Protein 1XTZ (pdb70)

Structure (mmCIF, N/CA/C/O backbone):
data_1XTZ
#
_entry.id   1XTZ
#
_cell.length_a   209.240
_cell.length_b   209.240
_cell.length_c   209.240
_cell.angle_alpha   90.00
_cell.angle_beta   90.00
_cell.angle_gamma   90.00
#
_symmetry.space_group_name_H-M   'F 4 3 2'
#
loop_
_entity.id
_entity.type
_entity.pdbx_description
1 polymer 'Ribose-5-phosphate isomerase'
2 water water
#
loop_
_atom_site.group_PDB
_atom_site.id
_atom_site.type_symbol
_atom_site.label_atom_id
_atom_site.label_alt_id
_atom_site.label_comp_id
_atom_site.label_asym_id
_atom_site.label_entity_id
_atom_site.label_seq_id
_atom_site.pdbx_PDB_ins_code
_atom_site.Cartn_x
_atom_site.Cartn_y
_atom_site.Cartn_z
_atom_site.occupancy
_atom_site.B_iso_or_equiv
_atom_site.auth_seq_id
_atom_site.auth_comp_id
_atom_site.auth_asym_id
_atom_site.auth_atom_id
_atom_site.pdbx_PDB_model_num
ATOM 1 N N . GLU A 1 19 ? 25.456 15.954 37.015 1.00 55.37 19 GLU A N 1
ATOM 2 C CA . GLU A 1 19 ? 26.528 16.986 37.136 1.00 55.81 19 GLU A CA 1
ATOM 3 C C . GLU A 1 19 ? 25.910 18.342 37.416 1.00 55.77 19 GLU A C 1
ATOM 4 O O . GLU A 1 19 ? 26.363 19.069 38.307 1.00 55.23 19 GLU A O 1
ATOM 10 N N . ASP A 1 20 ? 24.870 18.650 36.639 1.00 55.80 20 ASP A N 1
ATOM 11 C CA . ASP A 1 20 ? 23.928 19.738 36.885 1.00 56.13 20 ASP A CA 1
ATOM 12 C C . ASP A 1 20 ? 23.598 19.938 38.371 1.00 55.90 20 ASP A C 1
ATOM 13 O O . ASP A 1 20 ? 23.910 20.991 38.949 1.00 55.94 20 ASP A O 1
ATOM 18 N N . ALA A 1 21 ? 22.962 18.913 38.958 1.00 54.56 21 ALA A N 1
ATOM 19 C CA . ALA A 1 21 ? 22.489 18.888 40.339 1.00 53.76 21 ALA A CA 1
ATOM 20 C C . ALA A 1 21 ? 23.643 19.025 41.335 1.00 53.17 21 ALA A C 1
ATOM 21 O O . ALA A 1 21 ? 23.586 19.844 42.254 1.00 52.90 21 ALA A O 1
ATOM 23 N N . LYS A 1 22 ? 24.667 18.198 41.131 1.00 52.23 22 LYS A N 1
ATOM 24 C CA . LYS A 1 22 ? 25.906 18.209 41.893 1.00 52.50 22 LYS A CA 1
ATOM 25 C C . LYS A 1 22 ? 26.507 19.614 42.162 1.00 52.67 22 LYS A C 1
ATOM 26 O O . LYS A 1 22 ? 26.846 19.937 43.320 1.00 52.25 22 LYS A O 1
ATOM 32 N N . ARG A 1 23 ? 26.617 20.444 41.111 1.00 52.91 23 ARG A N 1
ATOM 33 C CA . ARG A 1 23 ? 27.133 21.840 41.224 1.00 52.84 23 ARG A CA 1
ATOM 34 C C . ARG A 1 23 ? 26.207 22.796 41.995 1.00 51.17 23 ARG A C 1
ATOM 35 O O . ARG A 1 23 ? 26.665 23.713 42.703 1.00 51.55 23 ARG A O 1
ATOM 43 N N . ALA A 1 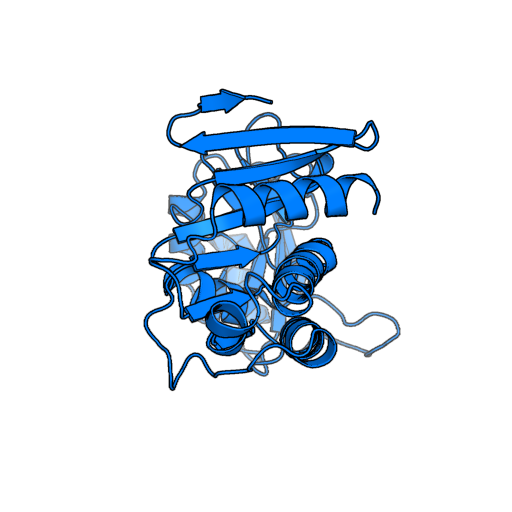24 ? 24.911 22.595 41.841 1.00 49.28 24 ALA A N 1
ATOM 44 C CA . ALA A 1 24 ? 23.909 23.437 42.512 1.00 47.89 24 ALA A CA 1
ATOM 45 C C . ALA A 1 24 ? 24.080 23.405 44.035 1.00 46.59 24 ALA A C 1
ATOM 46 O O . ALA A 1 24 ? 24.119 24.450 44.718 1.00 45.69 24 ALA A O 1
ATOM 48 N N . ALA A 1 25 ? 24.165 22.171 44.539 1.00 45.01 25 ALA A N 1
ATOM 49 C CA . ALA A 1 25 ? 24.249 21.889 45.955 1.00 43.26 25 ALA A CA 1
ATOM 50 C C . ALA A 1 25 ? 25.547 22.515 46.500 1.00 41.82 25 ALA A C 1
ATOM 51 O O . ALA A 1 25 ? 25.529 23.190 47.521 1.00 41.78 25 ALA A O 1
ATOM 53 N N . ALA A 1 26 ? 26.645 22.310 45.766 1.00 40.47 26 ALA A N 1
ATOM 54 C CA . ALA A 1 26 ? 27.989 22.722 46.157 1.00 38.68 26 ALA A CA 1
ATOM 55 C C . ALA A 1 26 ? 28.137 24.214 46.382 1.00 37.91 26 ALA A C 1
ATOM 56 O O . ALA A 1 26 ? 28.663 24.614 47.415 1.00 36.31 26 ALA A O 1
ATOM 58 N N . TYR A 1 27 ? 27.651 25.030 45.435 1.00 37.88 27 TYR A N 1
ATOM 59 C CA . TYR A 1 27 ? 27.749 26.496 45.540 1.00 37.42 27 TYR A CA 1
ATOM 60 C C . TYR A 1 27 ? 26.953 27.005 46.720 1.00 36.95 27 TYR A C 1
ATOM 61 O O . TYR A 1 27 ? 27.469 27.832 47.478 1.00 36.75 27 TYR A O 1
ATOM 70 N N . ARG A 1 28 ? 25.707 26.535 46.907 1.00 35.95 28 ARG A N 1
ATOM 71 C CA . ARG A 1 28 ? 24.937 26.955 48.112 1.00 35.46 28 ARG A CA 1
ATOM 72 C C . ARG A 1 28 ? 25.645 26.559 49.427 1.00 32.43 28 ARG A C 1
ATOM 73 O O . ARG A 1 28 ? 25.754 27.351 50.374 1.00 32.37 28 ARG A O 1
ATOM 81 N N . ALA A 1 29 ? 26.149 25.320 49.474 1.00 30.50 29 ALA A N 1
ATOM 82 C CA . ALA A 1 29 ? 26.868 24.819 50.675 1.00 27.92 29 ALA A CA 1
ATOM 83 C C . ALA A 1 29 ? 28.018 25.750 51.069 1.00 26.95 29 ALA A C 1
ATOM 84 O O . ALA A 1 29 ? 28.152 26.121 52.224 1.00 25.87 29 ALA A O 1
ATOM 86 N N . VAL A 1 30 ? 28.836 26.139 50.097 1.00 27.51 30 VAL A N 1
ATOM 87 C CA . VAL A 1 30 ? 29.975 27.040 50.366 1.00 29.23 30 VAL A CA 1
ATOM 88 C C . VAL A 1 30 ? 29.500 28.442 50.746 1.00 30.62 30 VAL A C 1
ATOM 89 O O . VAL A 1 30 ? 29.834 28.945 51.840 1.00 31.83 30 VAL A O 1
ATOM 93 N N . ASP A 1 31 ? 28.692 29.050 49.876 1.00 32.19 31 ASP A N 1
ATOM 94 C CA . ASP A 1 31 ? 28.167 30.424 50.110 1.00 33.88 31 ASP A CA 1
ATOM 95 C C . ASP A 1 31 ? 27.505 30.565 51.471 1.00 33.62 31 ASP A C 1
ATOM 96 O O . ASP A 1 31 ? 27.773 31.523 52.213 1.00 34.63 31 ASP A O 1
ATOM 101 N N . GLU A 1 32 ? 26.660 29.604 51.845 1.00 33.69 32 GLU A N 1
ATOM 102 C CA . GLU A 1 32 ? 25.968 29.710 53.150 1.00 34.02 32 GLU A CA 1
ATOM 103 C C . GLU A 1 32 ? 26.791 29.389 54.383 1.00 33.35 32 GLU A C 1
ATOM 104 O O . GLU A 1 32 ? 26.436 29.843 55.470 1.00 33.47 32 GLU A O 1
ATOM 110 N N . ASN A 1 33 ? 27.871 28.599 54.234 1.00 32.35 33 ASN A N 1
ATOM 111 C CA . ASN A 1 33 ? 28.594 28.052 55.413 1.00 30.63 33 ASN A CA 1
ATOM 112 C C . ASN A 1 33 ? 30.044 28.441 55.565 1.00 30.04 33 ASN A C 1
ATOM 113 O O . ASN A 1 33 ? 30.562 28.409 56.668 1.00 29.86 33 ASN A O 1
ATOM 118 N N . LEU A 1 34 ? 30.692 28.836 54.489 1.00 30.90 34 LEU A N 1
ATOM 119 C CA . LEU A 1 34 ? 32.082 29.239 54.594 1.00 32.91 34 LEU A CA 1
ATOM 120 C C . LEU A 1 34 ? 32.134 30.673 55.089 1.00 34.55 34 LEU A C 1
ATOM 121 O O . LEU A 1 34 ? 31.671 31.589 54.401 1.00 34.06 34 LEU A O 1
ATOM 126 N N . LYS A 1 35 ? 32.694 30.853 56.280 1.00 37.42 35 LYS A N 1
ATOM 127 C CA . LYS A 1 35 ? 32.731 32.156 56.953 1.00 40.80 35 LYS A CA 1
ATOM 128 C C . LYS A 1 35 ? 34.132 32.754 56.799 1.00 41.74 35 LYS A C 1
ATOM 129 O O . LYS A 1 35 ? 35.064 32.399 57.538 1.00 41.94 35 LYS A O 1
ATOM 135 N N . PHE A 1 36 ? 34.267 33.644 55.823 1.00 42.50 36 PHE A N 1
ATOM 136 C CA . PHE A 1 36 ? 35.529 34.301 55.517 1.00 44.23 36 PHE A CA 1
ATOM 137 C C . PHE A 1 36 ? 36.144 35.011 56.738 1.00 45.29 36 PHE A C 1
ATOM 138 O O . PHE A 1 36 ? 37.363 35.148 56.818 1.00 46.59 36 PHE A O 1
ATOM 146 N N . ASP A 1 37 ? 35.323 35.382 57.722 1.00 46.08 37 ASP A N 1
ATOM 147 C CA . ASP A 1 37 ? 35.846 35.977 58.958 1.00 47.06 37 ASP A CA 1
ATOM 148 C C . ASP A 1 37 ? 36.360 34.961 59.969 1.00 46.57 37 ASP A C 1
ATOM 149 O O . ASP A 1 37 ? 37.286 35.254 60.732 1.00 46.94 37 ASP A O 1
ATOM 154 N N . ASP A 1 38 ? 35.751 33.785 59.991 1.00 44.95 38 ASP A N 1
ATOM 155 C CA . ASP A 1 38 ? 36.049 32.792 61.011 1.00 44.31 38 ASP A CA 1
ATOM 156 C C . ASP A 1 38 ? 36.943 31.619 60.529 1.00 42.27 38 ASP A C 1
ATOM 157 O O . ASP A 1 38 ? 37.727 31.060 61.315 1.00 42.95 38 ASP A O 1
ATOM 162 N N . HIS A 1 39 ? 36.829 31.265 59.251 1.00 38.05 39 HIS A N 1
ATOM 163 C CA . HIS A 1 39 ? 37.360 29.987 58.764 1.00 34.55 39 HIS A CA 1
ATOM 164 C C . HIS A 1 39 ? 38.623 30.180 57.943 1.00 33.39 39 HIS A C 1
ATOM 165 O O . HIS A 1 39 ? 38.652 30.988 57.012 1.00 33.82 39 HIS A O 1
ATOM 172 N N . LYS A 1 40 ? 39.660 29.438 58.296 1.00 30.92 40 LYS A N 1
ATOM 173 C CA . LYS A 1 40 ? 40.929 29.505 57.616 1.00 29.21 40 LYS A CA 1
ATOM 174 C C . LYS A 1 40 ? 41.368 28.116 57.158 1.00 26.04 40 LYS A C 1
ATOM 175 O O . LYS A 1 40 ? 42.004 27.987 56.111 1.00 23.78 40 LYS A O 1
ATOM 181 N N . ILE A 1 41 ? 41.062 27.094 57.961 1.00 23.01 41 ILE A N 1
ATOM 182 C CA . ILE A 1 41 ? 41.491 25.714 57.649 1.00 21.38 41 ILE A CA 1
ATOM 183 C C . ILE A 1 41 ? 40.295 24.963 57.143 1.00 20.80 41 ILE A C 1
ATOM 184 O O . ILE A 1 41 ? 39.348 24.764 57.880 1.00 19.19 41 ILE A O 1
ATOM 189 N N . ILE A 1 42 ? 40.334 24.567 55.865 1.00 20.38 42 ILE A N 1
ATOM 190 C CA . ILE A 1 42 ? 39.154 24.041 55.198 1.00 19.22 42 ILE A CA 1
ATOM 191 C C . ILE A 1 42 ? 39.443 22.602 54.729 1.00 20.45 42 ILE A C 1
ATOM 192 O O . ILE A 1 42 ? 40.384 22.376 53.940 1.00 20.25 42 ILE A O 1
ATOM 197 N N . GLY A 1 43 ? 38.597 21.656 55.134 1.00 20.02 43 GLY A N 1
ATOM 198 C CA . GLY A 1 43 ? 38.681 20.265 54.672 1.00 20.26 43 GLY A CA 1
ATOM 199 C C . GLY A 1 43 ? 38.007 20.132 53.334 1.00 21.45 43 GLY A C 1
ATOM 200 O O . GLY A 1 43 ? 36.861 20.573 53.172 1.00 20.92 43 GLY A O 1
ATOM 201 N N . ILE A 1 44 ? 38.707 19.548 52.363 1.00 22.03 44 ILE A N 1
ATOM 202 C CA . ILE A 1 44 ? 38.119 19.378 51.023 1.00 25.31 44 ILE A CA 1
ATOM 203 C C . ILE A 1 44 ? 38.061 17.880 50.751 1.00 26.99 44 ILE A C 1
ATOM 204 O O . ILE A 1 44 ? 39.112 17.164 50.862 1.00 26.19 44 ILE A O 1
ATOM 209 N N . GLY A 1 45 ? 36.854 17.389 50.450 1.00 27.53 45 GLY A N 1
ATOM 210 C CA . GLY A 1 45 ? 36.611 15.962 50.449 1.00 30.64 45 GLY A CA 1
ATOM 211 C C . GLY A 1 45 ? 36.909 15.264 49.132 1.00 34.94 45 GLY A C 1
ATOM 212 O O . GLY A 1 45 ? 37.363 15.925 48.171 1.00 35.48 45 GLY A O 1
ATOM 213 N N . SER A 1 46 ? 36.648 13.936 49.081 1.00 37.61 46 SER A N 1
ATOM 214 C CA . SER A 1 46 ? 37.004 13.138 47.889 1.00 40.61 46 SER A CA 1
ATOM 215 C C . SER A 1 46 ? 35.870 12.971 46.859 1.00 42.21 46 SER A C 1
ATOM 216 O O . SER A 1 46 ? 36.027 12.261 45.887 1.00 42.70 46 SER A O 1
ATOM 219 N N . GLY A 1 47 ? 34.755 13.698 47.072 1.00 44.78 47 GLY A N 1
ATOM 220 C CA . GLY A 1 47 ? 33.629 13.827 46.112 1.00 45.41 47 GLY A CA 1
ATOM 221 C C . GLY A 1 47 ? 33.905 13.865 44.586 1.00 46.64 47 GLY A C 1
ATOM 222 O O . GLY A 1 47 ? 35.000 14.185 44.133 1.00 45.51 47 GLY A O 1
ATOM 223 N N . SER A 1 48 ? 32.889 13.470 43.817 1.00 47.51 48 SER A N 1
ATOM 224 C CA . SER A 1 48 ? 32.739 13.845 42.407 1.00 48.17 48 SER A CA 1
ATOM 225 C C . SER A 1 48 ? 31.737 14.997 42.321 1.00 47.03 48 SER A C 1
ATOM 226 O O . SER A 1 48 ? 31.387 15.467 41.239 1.00 47.72 48 SER A O 1
ATOM 229 N N . THR A 1 49 ? 31.266 15.427 43.493 1.00 46.91 49 THR A N 1
ATOM 230 C CA . THR A 1 49 ? 30.322 16.560 43.677 1.00 44.76 49 THR A CA 1
ATOM 231 C C . THR A 1 49 ? 31.110 17.723 44.334 1.00 43.62 49 THR A C 1
ATOM 232 O O . THR A 1 49 ? 30.767 18.911 44.228 1.00 42.77 49 THR A O 1
ATOM 236 N N . VAL A 1 50 ? 32.154 17.345 45.063 1.00 42.15 50 VAL A N 1
ATOM 237 C CA . VAL A 1 50 ? 32.997 18.320 45.710 1.00 40.51 50 VAL A CA 1
ATOM 238 C C . VAL A 1 50 ? 33.738 19.151 44.615 1.00 40.29 50 VAL A C 1
ATOM 239 O O . VAL A 1 50 ? 34.055 20.329 44.818 1.00 39.53 50 VAL A O 1
ATOM 243 N N . VAL A 1 51 ? 33.940 18.543 43.443 1.00 39.88 51 VAL A N 1
ATOM 244 C CA . VAL A 1 51 ? 34.541 19.240 42.317 1.00 40.20 51 VAL A CA 1
ATOM 245 C C . VAL A 1 51 ? 34.067 20.652 42.302 1.00 39.99 51 VAL A C 1
ATOM 246 O O . VAL A 1 51 ? 34.853 21.575 42.157 1.00 40.17 51 VAL A O 1
ATOM 250 N N . TYR A 1 52 ? 32.760 20.819 42.486 1.00 40.08 52 TYR A N 1
ATOM 251 C CA . TYR A 1 52 ? 32.127 22.107 42.411 1.00 39.48 52 TYR A CA 1
ATOM 252 C C . TYR A 1 52 ? 32.268 22.900 43.713 1.00 38.03 52 TYR A C 1
ATOM 253 O O . TYR A 1 52 ? 32.099 24.112 43.719 1.00 37.97 52 TYR A O 1
ATOM 262 N N . VAL A 1 53 ? 32.614 22.220 44.805 1.00 36.29 53 VAL A N 1
ATOM 263 C CA . VAL A 1 53 ? 32.957 22.919 46.060 1.00 34.71 53 VAL A CA 1
ATOM 264 C C . VAL A 1 53 ? 34.311 23.630 45.877 1.00 33.42 53 VAL A C 1
ATOM 265 O O . VAL A 1 53 ? 34.402 24.808 46.113 1.00 32.79 53 VAL A O 1
ATOM 269 N N . ALA A 1 54 ? 35.329 22.884 45.449 1.00 34.00 54 ALA A N 1
ATOM 270 C CA . ALA A 1 54 ? 36.674 23.399 45.217 1.00 34.52 54 ALA A CA 1
ATOM 271 C C . ALA A 1 54 ? 36.613 24.488 44.162 1.00 35.90 54 ALA A C 1
ATOM 272 O O . ALA A 1 54 ? 37.223 25.549 44.313 1.00 36.32 54 ALA A O 1
ATOM 274 N N . GLU A 1 55 ? 35.781 24.258 43.144 1.00 36.79 55 GLU A N 1
ATOM 275 C CA . GLU A 1 55 ? 35.521 25.238 42.106 1.00 37.13 55 GLU A CA 1
ATOM 276 C C . GLU A 1 55 ? 34.953 26.503 42.663 1.00 36.83 55 GLU A C 1
ATOM 277 O O . GLU A 1 55 ? 35.436 27.598 42.346 1.00 37.68 55 GLU A O 1
ATOM 283 N N . ARG A 1 56 ? 33.931 26.387 43.503 1.00 35.56 56 ARG A N 1
ATOM 284 C CA . ARG A 1 56 ? 33.373 27.567 44.097 1.00 33.88 56 ARG A CA 1
ATOM 285 C C . ARG A 1 56 ? 34.394 28.344 44.936 1.00 34.56 56 ARG A C 1
ATOM 286 O O . ARG A 1 56 ? 34.495 29.589 44.827 1.00 34.62 56 ARG A O 1
ATOM 294 N N . ILE A 1 57 ? 35.111 27.622 45.810 1.00 34.24 57 ILE A N 1
ATOM 295 C CA . ILE A 1 57 ? 36.134 28.245 46.658 1.00 33.18 57 ILE A CA 1
ATOM 296 C C . ILE A 1 57 ? 37.188 28.951 45.764 1.00 34.22 57 ILE A C 1
ATOM 297 O O . ILE A 1 57 ? 37.515 30.099 46.010 1.00 32.99 57 ILE A O 1
ATOM 302 N N . GLY A 1 58 ? 37.686 28.242 44.739 1.00 35.48 58 GLY A N 1
ATOM 303 C CA . GLY A 1 58 ? 38.595 28.803 43.723 1.00 37.22 58 GLY A CA 1
ATOM 304 C C . GLY A 1 58 ? 38.062 30.096 43.117 1.00 39.57 58 GLY A C 1
ATOM 305 O O . GLY A 1 58 ? 38.809 31.077 42.952 1.00 39.58 58 GLY A O 1
ATOM 306 N N . GLN A 1 59 ? 36.762 30.128 42.812 1.00 40.99 59 GLN A N 1
ATOM 307 C CA . GLN A 1 59 ? 36.160 31.349 42.269 1.00 42.30 59 GLN A CA 1
ATOM 308 C C . GLN A 1 59 ? 36.295 32.552 43.159 1.00 42.53 59 GLN A C 1
ATOM 309 O O . GLN A 1 59 ? 36.409 33.663 42.642 1.00 43.35 59 GLN A O 1
ATOM 315 N N . TYR A 1 60 ? 36.246 32.352 44.477 1.00 42.41 60 TYR A N 1
ATOM 316 C CA . TYR A 1 60 ? 36.352 33.472 45.437 1.00 42.21 60 TYR A CA 1
ATOM 317 C C . TYR A 1 60 ? 37.747 34.053 45.429 1.00 42.13 60 TYR A C 1
ATOM 318 O O . TYR A 1 60 ? 37.949 35.211 45.783 1.00 41.33 60 TYR A O 1
ATOM 327 N N . LEU A 1 61 ? 38.704 33.211 45.036 1.00 42.52 61 LEU A N 1
ATOM 328 C CA . LEU A 1 61 ? 40.119 33.566 44.980 1.00 42.54 61 LEU A CA 1
ATOM 329 C C . LEU A 1 61 ? 40.385 34.382 43.720 1.00 42.96 61 LEU A C 1
ATOM 330 O O . LEU A 1 61 ? 41.315 35.179 43.668 1.00 42.92 61 LEU A O 1
ATOM 335 N N . HIS A 1 62 ? 39.561 34.169 42.699 1.00 43.12 62 HIS A N 1
ATOM 336 C CA . HIS A 1 62 ? 39.619 34.965 41.470 1.00 43.93 62 HIS A CA 1
ATOM 337 C C . HIS A 1 62 ? 38.890 36.294 41.611 1.00 42.63 62 HIS A C 1
ATOM 338 O O . HIS A 1 62 ? 38.844 37.075 40.665 1.00 43.44 62 HIS A O 1
ATOM 345 N N . ASP A 1 63 ? 38.315 36.545 42.783 1.00 40.77 63 ASP A N 1
ATOM 346 C CA . ASP A 1 63 ? 37.529 37.753 43.028 1.00 38.08 63 ASP A CA 1
ATOM 347 C C . ASP A 1 63 ? 38.371 38.767 43.799 1.00 36.10 63 ASP A C 1
ATOM 348 O O . ASP A 1 63 ? 38.814 38.466 44.894 1.00 36.40 63 ASP A O 1
ATOM 353 N N . PRO A 1 64 ? 38.618 39.977 43.234 1.00 34.50 64 PRO A N 1
ATOM 354 C CA . PRO A 1 64 ? 39.464 40.970 43.921 1.00 33.77 64 PRO A CA 1
ATOM 355 C C . PRO A 1 64 ? 38.963 41.298 45.312 1.00 33.37 64 PRO A C 1
ATOM 356 O O . PRO A 1 64 ? 39.736 41.738 46.187 1.00 31.77 64 PRO A O 1
ATOM 360 N N . LYS A 1 65 ? 37.659 41.119 45.514 1.00 34.96 65 LYS A N 1
ATOM 361 C CA . LYS A 1 65 ? 37.091 41.382 46.852 1.00 36.99 65 LYS A CA 1
ATOM 362 C C . LYS A 1 65 ? 37.601 40.371 47.917 1.00 36.83 65 LYS A C 1
ATOM 363 O O . LYS A 1 65 ? 37.907 40.758 49.058 1.00 37.89 65 LYS A O 1
ATOM 369 N N . PHE A 1 66 ? 37.763 39.103 47.519 1.00 36.64 66 PHE A N 1
ATOM 370 C CA . PHE A 1 66 ? 38.027 38.005 48.472 1.00 36.31 66 PHE A CA 1
ATOM 371 C C . PHE A 1 66 ? 39.420 37.365 48.346 1.00 36.31 66 PHE A C 1
ATOM 372 O O . PHE A 1 66 ? 39.845 36.620 49.230 1.00 34.81 66 PHE A O 1
ATOM 380 N N . TYR A 1 67 ? 40.105 37.661 47.239 1.00 36.09 67 TYR A N 1
ATOM 381 C CA . TYR A 1 67 ? 41.446 37.148 46.938 1.00 35.41 67 TYR A CA 1
ATOM 382 C C . TYR A 1 67 ? 42.399 37.183 48.126 1.00 35.81 67 TYR A C 1
ATOM 383 O O . TYR A 1 67 ? 43.088 36.200 48.397 1.00 34.81 67 TYR A O 1
ATOM 392 N N . GLU A 1 68 ? 42.426 38.287 48.866 1.00 36.01 68 GLU A N 1
ATOM 393 C CA . GLU A 1 68 ? 43.388 38.392 49.943 1.00 36.78 68 GLU A CA 1
ATOM 394 C C . GLU A 1 68 ? 43.086 37.438 51.094 1.00 35.89 68 GLU A C 1
ATOM 395 O O . GLU A 1 68 ? 43.988 36.740 51.582 1.00 34.79 68 GLU A O 1
ATOM 401 N N . VAL A 1 69 ? 41.819 37.383 51.499 1.00 35.08 69 VAL A N 1
ATOM 402 C CA . VAL A 1 69 ? 41.389 36.430 52.526 1.00 34.85 69 VAL A CA 1
ATOM 403 C C . VAL A 1 69 ? 41.468 34.964 52.007 1.00 34.11 69 VAL A C 1
ATOM 404 O O . VAL A 1 69 ? 42.014 34.093 52.704 1.00 32.97 69 VAL A O 1
ATOM 408 N N . ALA A 1 70 ? 40.985 34.712 50.783 1.00 32.19 70 ALA A N 1
ATOM 409 C CA . ALA A 1 70 ? 40.955 33.345 50.243 1.00 31.40 70 ALA A CA 1
ATOM 410 C C . ALA A 1 70 ? 42.367 32.793 49.929 1.00 30.99 70 ALA A C 1
ATOM 411 O O . ALA A 1 70 ? 42.582 31.570 49.941 1.00 29.78 70 ALA A O 1
ATOM 413 N N . SER A 1 71 ? 43.311 33.707 49.660 1.00 30.36 71 SER A N 1
ATOM 414 C CA . SER A 1 71 ? 44.754 33.406 49.478 1.00 30.48 71 SER A CA 1
ATOM 415 C C . SER A 1 71 ? 45.346 32.706 50.676 1.00 28.98 71 SER A C 1
ATOM 416 O O . SER A 1 71 ? 46.347 31.986 50.570 1.00 28.43 71 SER A O 1
ATOM 419 N N . LYS A 1 72 ? 44.778 33.032 51.825 1.00 28.50 72 LYS A N 1
ATOM 420 C CA . LYS A 1 72 ? 45.283 32.539 53.112 1.00 29.28 72 LYS A CA 1
ATOM 421 C C . LYS A 1 72 ? 44.565 31.275 53.611 1.00 27.80 72 LYS A C 1
ATOM 422 O O . LYS A 1 72 ? 44.942 30.733 54.633 1.00 27.59 72 LYS A O 1
ATOM 428 N N . PHE A 1 73 ? 43.513 30.850 52.916 1.00 26.41 73 PHE A N 1
ATOM 429 C CA . PHE A 1 73 ? 42.847 29.600 53.258 1.00 26.82 73 PHE A CA 1
ATOM 430 C C . PHE A 1 73 ? 43.921 28.508 53.110 1.00 25.83 73 PHE A C 1
ATOM 431 O O . PHE A 1 73 ? 44.721 28.553 52.153 1.00 25.35 73 PHE A O 1
ATOM 439 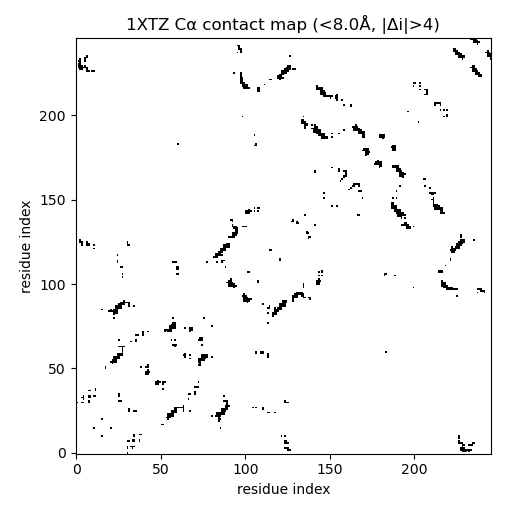N N . ILE A 1 74 ? 43.930 27.556 54.039 1.00 23.84 74 ILE A N 1
ATOM 440 C CA . ILE A 1 74 ? 44.714 26.324 53.885 1.00 23.56 74 ILE A CA 1
ATOM 441 C C . ILE A 1 74 ? 43.759 25.133 53.805 1.00 22.75 74 ILE A C 1
ATOM 442 O O . ILE A 1 74 ? 42.923 24.932 54.681 1.00 22.08 74 ILE A O 1
ATOM 447 N N . CYS A 1 75 ? 43.891 24.379 52.715 1.00 22.16 75 CYS A N 1
ATOM 448 C CA . CYS A 1 75 ? 42.949 23.357 52.333 1.00 20.74 75 CYS A CA 1
ATOM 449 C C . CYS A 1 75 ? 43.570 22.002 52.607 1.00 20.14 75 CYS A C 1
ATOM 450 O O . CYS A 1 75 ? 44.708 21.752 52.197 1.00 19.66 75 CYS A O 1
ATOM 453 N N . ILE A 1 76 ? 42.823 21.155 53.313 1.00 18.91 76 ILE A N 1
ATOM 454 C CA . ILE A 1 76 ? 43.340 19.871 53.822 1.00 18.62 76 ILE A CA 1
ATOM 455 C C . ILE A 1 76 ? 42.669 18.809 52.957 1.00 19.09 76 ILE A C 1
ATOM 456 O O . ILE A 1 76 ? 41.451 18.786 52.850 1.00 18.02 76 ILE A O 1
ATOM 461 N N . PRO A 1 77 ? 43.468 17.945 52.284 1.00 19.95 77 PRO A N 1
ATOM 462 C CA . PRO A 1 77 ? 42.849 16.987 51.379 1.00 20.71 77 PRO A CA 1
ATOM 463 C C . PRO A 1 77 ? 42.435 15.667 52.079 1.00 20.19 77 PRO A C 1
ATOM 464 O O . PRO A 1 77 ? 42.831 15.377 53.229 1.00 20.41 77 PRO A O 1
ATOM 468 N N . THR A 1 78 ? 41.583 14.915 51.404 1.00 20.78 78 THR A N 1
ATOM 469 C CA . THR A 1 78 ? 41.138 13.608 51.918 1.00 21.98 78 THR A CA 1
ATOM 470 C C . THR A 1 78 ? 41.673 12.447 51.021 1.00 23.05 78 THR A C 1
ATOM 471 O O . THR A 1 78 ? 41.242 11.320 51.133 1.00 21.55 78 THR A O 1
ATOM 475 N N . GLY A 1 79 ? 42.550 12.805 50.083 1.00 25.50 79 GLY A N 1
ATOM 476 C CA . GLY A 1 79 ? 43.431 11.870 49.360 1.00 29.25 79 GLY A CA 1
ATOM 477 C C . GLY A 1 79 ? 43.788 12.518 48.040 1.00 30.53 79 GLY A C 1
ATOM 478 O O . GLY A 1 79 ? 43.769 13.745 47.930 1.00 30.02 79 GLY A O 1
ATOM 479 N N . PHE A 1 80 ? 44.000 11.702 46.998 1.00 32.68 80 PHE A N 1
ATOM 480 C CA . PHE A 1 80 ? 44.592 12.187 45.761 1.00 33.09 80 PHE A CA 1
ATOM 481 C C . PHE A 1 80 ? 43.751 13.035 44.836 1.00 35.22 80 PHE A C 1
ATOM 482 O O . PHE A 1 80 ? 44.276 14.046 44.340 1.00 36.39 80 PHE A O 1
ATOM 490 N N . GLN A 1 81 ? 42.461 12.703 44.611 1.00 35.33 81 GLN A N 1
ATOM 491 C CA . GLN A 1 81 ? 41.607 13.573 43.764 1.00 36.50 81 GLN A CA 1
ATOM 492 C C . GLN A 1 81 ? 41.390 14.921 44.410 1.00 35.55 81 GLN A C 1
ATOM 493 O O . GLN A 1 81 ? 41.272 15.949 43.737 1.00 36.38 81 GLN A O 1
ATOM 499 N N . SER A 1 82 ? 41.192 14.843 45.720 1.00 35.02 82 SER A N 1
ATOM 500 C CA . SER A 1 82 ? 41.004 15.966 46.609 1.00 32.67 82 SER A CA 1
ATOM 501 C C . SER A 1 82 ? 42.248 16.843 46.554 1.00 31.77 82 SER A C 1
ATOM 502 O O . SER A 1 82 ? 42.124 18.013 46.282 1.00 32.35 82 SER A O 1
ATOM 505 N N . ARG A 1 83 ? 43.430 16.270 46.795 1.00 32.08 83 ARG A N 1
ATOM 506 C CA . ARG A 1 83 ? 44.705 17.016 46.698 1.00 33.87 83 ARG A CA 1
ATOM 507 C C . ARG A 1 83 ? 44.772 17.717 45.340 1.00 33.41 83 ARG A C 1
ATOM 508 O O . ARG A 1 83 ? 45.020 18.914 45.225 1.00 32.05 83 ARG A O 1
ATOM 516 N N . ASN A 1 84 ? 44.431 16.969 44.307 1.00 34.82 84 ASN A N 1
ATOM 517 C CA . ASN A 1 84 ? 44.349 17.516 42.986 1.00 35.18 84 ASN A CA 1
ATOM 518 C C . ASN A 1 84 ? 43.381 18.655 42.749 1.00 35.03 84 ASN A C 1
ATOM 519 O O . ASN A 1 84 ? 43.699 19.616 42.061 1.00 34.12 84 ASN A O 1
ATOM 524 N N . LEU A 1 85 ? 42.165 18.532 43.281 1.00 34.52 85 LEU A N 1
ATOM 525 C CA . LEU A 1 85 ? 41.146 19.563 43.143 1.00 33.92 85 LEU A CA 1
ATOM 526 C C . LEU A 1 85 ? 41.578 20.896 43.763 1.00 32.61 85 LEU A C 1
ATOM 527 O O . LEU A 1 85 ? 41.220 21.975 43.265 1.00 32.60 85 LEU A O 1
ATOM 532 N N . ILE A 1 86 ? 42.291 20.790 44.881 1.00 31.42 86 ILE A N 1
ATOM 533 C CA . ILE A 1 86 ? 42.831 21.938 45.630 1.00 29.61 86 ILE A CA 1
ATOM 534 C C . ILE A 1 86 ? 43.865 22.638 44.751 1.00 30.65 86 ILE A C 1
ATOM 535 O O . ILE A 1 86 ? 43.761 23.833 44.486 1.00 29.68 86 ILE A O 1
ATOM 540 N N . LEU A 1 87 ? 44.829 21.873 44.255 1.00 32.08 87 LEU A N 1
ATOM 541 C CA . LEU A 1 87 ? 45.971 22.469 43.540 1.00 34.11 87 LEU A CA 1
ATOM 542 C C . LEU A 1 87 ? 45.499 23.055 42.237 1.00 35.51 87 LEU A C 1
ATOM 543 O O . LEU A 1 87 ? 45.839 24.165 41.873 1.00 35.88 87 LEU A O 1
ATOM 548 N N . ASP A 1 88 ? 44.650 22.304 41.552 1.00 37.41 88 ASP A N 1
ATOM 549 C CA . ASP A 1 88 ? 44.166 22.732 40.267 1.00 38.58 88 ASP A CA 1
ATOM 550 C C . ASP A 1 88 ? 43.273 23.988 40.385 1.00 37.13 88 ASP A C 1
ATOM 551 O O . ASP A 1 88 ? 43.149 24.796 39.455 1.00 37.48 88 ASP A O 1
ATOM 556 N N . ASN A 1 89 ? 42.714 24.216 41.563 1.00 35.83 89 ASN A N 1
ATOM 557 C CA . ASN A 1 89 ? 41.943 25.437 41.809 1.00 34.05 89 ASN A CA 1
ATOM 558 C C . ASN A 1 89 ? 42.787 26.564 42.391 1.00 33.13 89 ASN A C 1
ATOM 559 O O . ASN A 1 89 ? 42.255 27.610 42.781 1.00 32.24 89 ASN A O 1
ATOM 564 N N . LYS A 1 90 ? 44.101 26.316 42.452 1.00 31.60 90 LYS A N 1
ATOM 565 C CA . LYS A 1 90 ? 45.128 27.268 42.937 1.00 31.85 90 LYS A CA 1
ATOM 566 C C . LYS A 1 90 ? 45.006 27.625 44.404 1.00 30.38 90 LYS A C 1
ATOM 567 O O . LYS A 1 90 ? 45.423 28.699 44.812 1.00 30.11 90 LYS A O 1
ATOM 573 N N . LEU A 1 91 ? 44.475 26.713 45.212 1.00 29.26 91 LEU A N 1
ATOM 574 C CA . LEU A 1 91 ? 44.292 26.992 46.649 1.00 28.39 91 LEU A CA 1
ATOM 575 C C . LEU A 1 91 ? 45.511 26.466 47.350 1.00 27.74 91 LEU A C 1
ATOM 576 O O . LEU A 1 91 ? 46.140 25.531 46.838 1.00 27.63 91 LEU A O 1
ATOM 581 N N . GLN A 1 92 ? 45.840 27.023 48.514 1.00 26.46 92 GLN A N 1
ATOM 582 C CA . GLN A 1 92 ? 46.952 26.496 49.289 1.00 27.28 92 GLN A CA 1
ATOM 583 C C . GLN A 1 92 ? 46.632 25.122 49.851 1.00 27.18 92 GLN A C 1
ATOM 584 O O . GLN A 1 92 ? 45.547 24.883 50.403 1.00 27.04 92 GLN A O 1
ATOM 590 N N . LEU A 1 93 ? 47.613 24.244 49.752 1.00 26.68 93 LEU A N 1
ATOM 591 C CA . LEU A 1 93 ? 47.474 22.848 50.149 1.00 26.62 93 LEU A CA 1
ATOM 592 C C . LEU A 1 93 ? 48.196 22.635 51.482 1.00 26.26 93 LEU A C 1
ATOM 593 O O . LEU A 1 93 ? 49.402 22.928 51.606 1.00 26.29 93 LEU A O 1
ATOM 598 N N . GLY A 1 94 ? 47.480 22.147 52.479 1.00 24.40 94 GLY A N 1
ATOM 599 C CA . GLY A 1 94 ? 48.123 21.838 53.770 1.00 24.98 94 GLY A CA 1
ATOM 600 C C . GLY A 1 94 ? 47.981 20.362 54.088 1.00 25.67 94 GLY A C 1
ATOM 601 O O . GLY A 1 94 ? 47.278 19.651 53.392 1.00 25.85 94 GLY A O 1
ATOM 602 N N . SER A 1 95 ? 48.580 19.916 55.182 1.00 26.51 95 SER A N 1
ATOM 603 C CA . SER A 1 95 ? 48.377 18.539 55.617 1.00 28.08 95 SER A CA 1
ATOM 604 C C . SER A 1 95 ? 47.666 18.516 56.964 1.00 27.24 95 SER A C 1
ATOM 605 O O . SER A 1 95 ? 47.877 19.375 57.806 1.00 27.24 95 SER A O 1
ATOM 608 N N . ILE A 1 96 ? 46.849 17.488 57.167 1.00 27.56 96 ILE A N 1
ATOM 609 C CA . ILE A 1 96 ? 46.168 17.340 58.444 1.00 27.14 96 ILE A CA 1
ATOM 610 C C . ILE A 1 96 ? 47.084 17.239 59.646 1.00 28.22 96 ILE A C 1
ATOM 611 O O . ILE A 1 96 ? 46.698 17.615 60.741 1.00 28.33 96 ILE A O 1
ATOM 616 N N . GLU A 1 97 ? 48.316 16.763 59.434 1.00 28.32 97 GLU A N 1
ATOM 617 C CA . GLU A 1 97 ? 49.272 16.602 60.503 1.00 29.00 97 GLU A CA 1
ATOM 618 C C . GLU A 1 97 ? 49.743 17.966 60.998 1.00 29.59 97 GLU A C 1
ATOM 619 O O . GLU A 1 97 ? 49.945 18.187 62.196 1.00 28.51 97 GLU A O 1
ATOM 625 N N . GLN A 1 98 ? 49.914 18.899 60.057 1.00 30.24 98 GLN A N 1
ATOM 626 C CA . GLN A 1 98 ? 50.382 20.235 60.387 1.00 30.14 98 GLN A CA 1
ATOM 627 C C . GLN A 1 98 ? 49.183 21.091 60.842 1.00 28.69 98 GLN A C 1
ATOM 628 O O . GLN A 1 98 ? 49.308 21.911 61.711 1.00 28.32 98 GLN A O 1
ATOM 634 N N . TYR A 1 99 ? 48.022 20.880 60.224 1.00 27.94 99 TYR A N 1
ATOM 635 C CA . TYR A 1 99 ? 46.788 21.597 60.573 1.00 26.91 99 TYR A CA 1
ATOM 636 C C . TYR A 1 99 ? 45.696 20.687 61.161 1.00 25.26 99 TYR A C 1
ATOM 637 O O . TYR A 1 99 ? 44.695 20.437 60.502 1.00 24.22 99 TYR A O 1
ATOM 646 N N . PRO A 1 100 ? 45.899 20.182 62.396 1.00 24.74 100 PRO A N 1
ATOM 647 C CA . PRO A 1 100 ? 44.968 19.168 62.933 1.00 23.77 100 PRO A CA 1
ATOM 648 C C . PRO A 1 100 ? 43.595 19.709 63.345 1.00 23.79 100 PRO A C 1
ATOM 649 O O . PRO A 1 100 ? 42.630 18.939 63.470 1.00 21.79 100 PRO A O 1
ATOM 653 N N . ARG A 1 101 ? 43.494 21.013 63.567 1.00 23.94 101 ARG A N 1
ATOM 654 C CA . ARG A 1 101 ? 42.189 21.578 63.948 1.00 25.16 101 ARG A CA 1
ATOM 655 C C . ARG A 1 101 ? 41.575 22.231 62.734 1.00 24.06 101 ARG A C 1
ATOM 656 O O . ARG A 1 101 ? 41.982 23.317 62.346 1.00 25.01 101 ARG A O 1
ATOM 664 N N . ILE A 1 102 ? 40.600 21.575 62.122 1.00 22.55 102 ILE A N 1
ATOM 665 C CA . ILE A 1 102 ? 40.042 22.068 60.865 1.00 21.64 102 ILE A CA 1
ATOM 666 C C . ILE A 1 102 ? 38.804 22.936 61.203 1.00 21.02 102 ILE A C 1
ATOM 667 O O . ILE A 1 102 ? 38.041 22.584 62.086 1.00 20.08 102 ILE A O 1
ATOM 672 N N . ASP A 1 103 ? 38.642 24.074 60.535 1.00 20.27 103 ASP A N 1
ATOM 673 C CA . ASP A 1 103 ? 37.502 24.969 60.799 1.00 20.99 103 ASP A CA 1
ATOM 674 C C . ASP A 1 103 ? 36.196 24.446 60.176 1.00 20.44 103 ASP A C 1
ATOM 675 O O . ASP A 1 103 ? 35.160 24.383 60.825 1.00 19.92 103 ASP A O 1
ATOM 680 N N . ILE A 1 104 ? 36.261 24.090 58.898 1.00 18.98 104 ILE A N 1
ATOM 681 C CA . ILE A 1 104 ? 35.082 23.614 58.202 1.00 18.64 104 ILE A CA 1
ATOM 682 C C . ILE A 1 104 ? 35.535 22.601 57.146 1.00 19.06 104 ILE A C 1
ATOM 683 O O . ILE A 1 104 ? 36.554 22.804 56.516 1.00 19.44 104 ILE A O 1
ATOM 688 N N . ALA A 1 105 ? 34.776 21.515 56.968 1.00 20.35 105 ALA A N 1
ATOM 689 C CA . ALA A 1 105 ? 35.053 20.499 55.923 1.00 19.77 105 ALA A CA 1
ATOM 690 C C . ALA A 1 105 ? 33.818 20.283 55.082 1.00 20.07 105 ALA A C 1
ATOM 691 O O . ALA A 1 105 ? 32.708 20.274 55.612 1.00 21.07 105 ALA A O 1
ATOM 693 N N . PHE A 1 106 ? 34.020 20.097 53.778 1.00 19.77 106 PHE A N 1
ATOM 694 C CA . PHE A 1 106 ? 32.987 19.758 52.815 1.00 19.48 106 PHE A CA 1
ATOM 695 C C . PHE A 1 106 ? 33.306 18.422 52.189 1.00 19.29 106 PHE A C 1
ATOM 696 O O . PHE A 1 106 ? 34.455 18.211 51.800 1.00 18.62 106 PHE A O 1
ATOM 704 N N . ASP A 1 107 ? 32.310 17.551 52.032 1.00 18.05 107 ASP A N 1
ATOM 705 C CA . ASP A 1 107 ? 32.552 16.264 51.367 1.00 19.48 107 ASP A CA 1
ATOM 706 C C . ASP A 1 107 ? 31.229 15.729 50.832 1.00 20.36 107 ASP A C 1
ATOM 707 O O . ASP A 1 107 ? 30.133 16.247 51.180 1.00 19.69 107 ASP A O 1
ATOM 712 N N . GLY A 1 108 ? 31.345 14.717 49.978 1.00 19.87 108 GLY A N 1
ATOM 713 C CA . GLY A 1 108 ? 30.198 13.984 49.465 1.00 19.78 108 GLY A CA 1
ATOM 714 C C . GLY A 1 108 ? 29.790 12.842 50.375 1.00 20.84 108 GLY A C 1
ATOM 715 O O . GLY A 1 108 ? 30.324 12.670 51.494 1.00 20.31 108 GLY A O 1
ATOM 716 N N . ALA A 1 109 ? 28.811 12.067 49.917 1.00 21.97 109 ALA A N 1
ATOM 717 C CA . ALA A 1 109 ? 28.327 10.919 50.680 1.00 22.06 109 ALA A CA 1
ATOM 718 C C . ALA A 1 109 ? 27.715 9.950 49.694 1.00 22.56 109 ALA A C 1
ATOM 719 O O . ALA A 1 109 ? 27.186 10.367 48.641 1.00 23.04 109 ALA A O 1
ATOM 721 N N . ASP A 1 110 ? 27.782 8.655 50.007 1.00 22.02 110 ASP A N 1
ATOM 722 C CA . ASP A 1 110 ? 27.089 7.687 49.186 1.00 21.90 110 ASP A CA 1
ATOM 723 C C . ASP A 1 110 ? 25.608 7.573 49.567 1.00 21.95 110 ASP A C 1
ATOM 724 O O . ASP A 1 110 ? 24.796 7.241 48.731 1.00 22.61 110 ASP A O 1
ATOM 729 N N . GLU A 1 111 ? 25.275 7.834 50.817 1.00 21.53 111 GLU A N 1
ATOM 730 C CA . GLU A 1 111 ? 23.867 7.909 51.231 1.00 24.00 111 GLU A CA 1
ATOM 731 C C . GLU A 1 111 ? 23.805 8.671 52.523 1.00 22.60 111 GLU A C 1
ATOM 732 O O . GLU A 1 111 ? 24.759 8.672 53.290 1.00 21.94 111 GLU A O 1
ATOM 738 N N . VAL A 1 112 ? 22.682 9.358 52.736 1.00 23.48 112 VAL A N 1
ATOM 739 C CA . VAL A 1 112 ? 22.440 10.150 53.939 1.00 23.79 112 VAL A CA 1
ATOM 740 C C . VAL A 1 112 ? 21.046 9.763 54.473 1.00 24.96 112 VAL A C 1
ATOM 741 O O . VAL A 1 112 ? 20.051 9.733 53.720 1.00 24.09 112 VAL A O 1
ATOM 745 N N . ASP A 1 113 ? 20.971 9.533 55.772 1.00 25.75 113 ASP A N 1
ATOM 746 C CA . ASP A 1 113 ? 19.699 9.192 56.392 1.00 26.22 113 ASP A CA 1
ATOM 747 C C . ASP A 1 113 ? 19.060 10.399 57.061 1.00 27.28 113 ASP A C 1
ATOM 748 O O . ASP A 1 113 ? 19.611 11.508 57.031 1.00 27.15 113 ASP A O 1
ATOM 753 N N . GLU A 1 114 ? 17.909 10.176 57.698 1.00 29.06 114 GLU A N 1
ATOM 754 C CA . GLU A 1 114 ? 17.067 11.261 58.173 1.00 30.45 114 GLU A CA 1
ATOM 755 C C . GLU A 1 114 ? 17.715 11.976 59.359 1.00 29.86 114 GLU A C 1
ATOM 756 O O . GLU A 1 114 ? 17.334 13.115 59.695 1.00 30.40 114 GLU A O 1
ATOM 762 N N . ASN A 1 115 ? 18.681 11.302 59.985 1.00 28.02 115 ASN A N 1
ATOM 763 C CA . ASN A 1 115 ? 19.420 11.849 61.105 1.00 27.85 115 ASN A CA 1
ATOM 764 C C . ASN A 1 115 ? 20.811 12.330 60.694 1.00 26.52 115 ASN A C 1
ATOM 765 O O . ASN A 1 115 ? 21.654 12.548 61.554 1.00 25.67 115 ASN A O 1
ATOM 770 N N . LEU A 1 116 ? 21.036 12.477 59.382 1.00 25.68 116 LEU A N 1
ATOM 771 C CA . LEU A 1 116 ? 22.339 12.930 58.864 1.00 24.52 116 LEU A CA 1
ATOM 772 C C . LEU A 1 116 ? 23.480 11.986 59.292 1.00 23.85 116 LEU A C 1
ATOM 773 O O . LEU A 1 116 ? 24.608 12.436 59.550 1.00 24.54 116 LEU A O 1
ATOM 778 N N . GLN A 1 117 ? 23.164 10.691 59.402 1.00 22.68 117 GLN A N 1
ATOM 779 C CA . GLN A 1 117 ? 24.173 9.651 59.436 1.00 23.17 117 GLN A CA 1
ATOM 780 C C . GLN A 1 117 ? 24.433 9.302 57.972 1.00 22.03 117 GLN A C 1
ATOM 781 O O . GLN A 1 117 ? 23.513 9.362 57.144 1.00 22.47 117 GLN A O 1
ATOM 787 N N . LEU A 1 118 ? 25.691 8.960 57.668 1.00 20.65 118 LEU A N 1
ATOM 788 C CA . LEU A 1 118 ? 26.158 8.793 56.291 1.00 19.45 118 LEU A CA 1
ATOM 789 C C . LEU A 1 118 ? 26.739 7.424 56.054 1.00 19.61 118 LEU A C 1
ATOM 790 O O . LEU A 1 118 ? 27.348 6.854 56.950 1.00 19.62 118 LEU A O 1
ATOM 795 N N . ILE A 1 119 ? 26.561 6.921 54.831 1.00 20.12 119 ILE A N 1
ATOM 796 C CA . ILE A 1 119 ? 27.454 5.933 54.266 1.00 20.28 119 ILE A CA 1
ATOM 797 C C . ILE A 1 119 ? 28.431 6.668 53.341 1.00 19.83 119 ILE A C 1
ATOM 798 O O . ILE A 1 119 ? 28.014 7.436 52.472 1.00 19.40 119 ILE A O 1
ATOM 803 N N . LYS A 1 120 ? 29.734 6.419 53.542 1.00 19.03 120 LYS A N 1
ATOM 804 C CA . LYS A 1 120 ? 30.786 6.936 52.659 1.00 17.69 120 LYS A CA 1
ATOM 805 C C . LYS A 1 120 ? 31.783 5.818 52.329 1.00 18.56 120 LYS A C 1
ATOM 806 O O . LYS A 1 120 ? 31.781 4.796 52.982 1.00 18.34 120 LYS A O 1
ATOM 812 N N . GLY A 1 121 ? 32.613 6.004 51.295 1.00 18.74 121 GLY A N 1
ATOM 813 C CA . GLY A 1 121 ? 33.679 5.035 51.012 1.00 18.59 121 GLY A CA 1
ATOM 814 C C . GLY A 1 121 ? 33.488 4.393 49.654 1.00 19.52 121 GLY A C 1
ATOM 815 O O . GLY A 1 121 ? 34.262 3.519 49.272 1.00 18.66 121 GLY A O 1
ATOM 816 N N . GLY A 1 122 ? 32.455 4.806 48.907 1.00 19.73 122 GLY A N 1
ATOM 817 C CA . GLY A 1 122 ? 32.284 4.296 47.536 1.00 19.26 122 GLY A CA 1
ATOM 818 C C . GLY A 1 122 ? 33.544 4.462 46.711 1.00 19.91 122 GLY A C 1
ATOM 819 O O . GLY A 1 122 ? 33.859 3.596 45.882 1.00 19.57 122 GLY A O 1
ATOM 820 N N . GLY A 1 123 ? 34.298 5.553 46.952 1.00 19.49 123 GLY A N 1
ATOM 821 C CA . GLY A 1 123 ? 35.641 5.715 46.300 1.00 19.20 123 GLY A CA 1
ATOM 822 C C . GLY A 1 123 ? 36.867 5.167 47.051 1.00 19.03 123 GLY A C 1
ATOM 823 O O . GLY A 1 123 ? 38.020 5.395 46.644 1.00 19.09 123 GLY A O 1
ATOM 824 N N . ALA A 1 124 ? 36.638 4.395 48.113 1.00 19.22 124 ALA A N 1
ATOM 825 C CA . ALA A 1 124 ? 37.719 3.745 48.881 1.00 19.73 124 ALA A CA 1
ATOM 826 C C . ALA A 1 124 ? 38.615 4.712 49.670 1.00 19.98 124 ALA A C 1
ATOM 827 O O . ALA A 1 124 ? 39.714 4.337 50.133 1.00 21.47 124 ALA A O 1
ATOM 829 N N . CYS A 1 125 ? 38.145 5.943 49.846 1.00 19.11 125 CYS A N 1
ATOM 830 C CA . CYS A 1 125 ? 38.878 6.955 50.602 1.00 18.99 125 CYS A CA 1
ATOM 831 C C . CYS A 1 125 ? 38.261 7.303 51.950 1.00 18.79 125 CYS A C 1
ATOM 832 O O . CYS A 1 125 ? 38.556 8.387 52.504 1.00 18.26 125 CYS A O 1
ATOM 835 N N . LEU A 1 126 ? 37.465 6.382 52.517 1.00 18.57 126 LEU A N 1
ATOM 836 C CA . LEU A 1 126 ? 36.718 6.683 53.746 1.00 18.06 126 LEU A CA 1
ATOM 837 C C . LEU A 1 126 ? 37.616 7.035 54.939 1.00 18.09 126 LEU A C 1
ATOM 838 O O . LEU A 1 126 ? 37.188 7.796 55.848 1.00 17.51 126 LEU A O 1
ATOM 843 N N . PHE A 1 127 ? 38.824 6.463 54.987 1.00 17.03 127 PHE A N 1
ATOM 844 C CA . PHE A 1 127 ? 39.609 6.705 56.176 1.00 16.42 127 PHE A CA 1
ATOM 845 C C . PHE A 1 127 ? 40.022 8.195 56.325 1.00 16.18 127 PHE A C 1
ATOM 846 O O . PHE A 1 127 ? 39.789 8.798 57.365 1.00 15.68 127 PHE A O 1
ATOM 854 N N . GLN A 1 128 ? 40.683 8.723 55.300 1.00 17.65 128 GLN A N 1
ATOM 855 C CA . GLN A 1 128 ? 41.193 10.084 55.339 1.00 20.24 128 GLN A CA 1
ATOM 856 C C . GLN A 1 128 ? 40.015 11.054 55.269 1.00 18.54 128 GLN A C 1
ATOM 857 O O . GLN A 1 128 ? 40.098 12.111 55.836 1.00 19.09 128 GLN A O 1
ATOM 863 N N . GLU A 1 129 ? 38.913 10.663 54.623 1.00 19.34 129 GLU A N 1
ATOM 864 C CA . GLU A 1 129 ? 37.659 11.434 54.676 1.00 18.90 129 GLU A CA 1
ATOM 865 C C . GLU A 1 129 ? 37.158 11.628 56.114 1.00 20.09 129 GLU A C 1
ATOM 866 O O . GLU A 1 129 ? 36.763 12.769 56.525 1.00 19.90 129 GLU A O 1
ATOM 872 N N . LYS A 1 130 ? 37.173 10.545 56.890 1.00 18.02 130 LYS A N 1
ATOM 873 C CA . LYS A 1 130 ? 36.720 10.617 58.289 1.00 17.79 130 LYS A CA 1
ATOM 874 C C . LYS A 1 130 ? 37.712 11.316 59.221 1.00 17.41 130 LYS A C 1
ATOM 875 O O . LYS A 1 130 ? 37.311 12.035 60.147 1.00 17.84 130 LYS A O 1
ATOM 881 N N . LEU A 1 131 ? 39.005 11.087 58.983 1.00 16.40 131 LEU A N 1
ATOM 882 C CA . LEU A 1 131 ? 40.065 11.725 59.792 1.00 16.62 131 LEU A CA 1
ATOM 883 C C . LEU A 1 131 ? 39.876 13.262 59.669 1.00 16.15 131 LEU A C 1
ATOM 884 O O . LEU A 1 131 ? 39.932 14.004 60.655 1.00 17.54 131 LEU A O 1
ATOM 889 N N . VAL A 1 132 ? 39.684 13.715 58.446 1.00 16.13 132 VAL A N 1
ATOM 890 C CA . VAL A 1 132 ? 39.440 15.145 58.163 1.00 16.66 132 VAL A CA 1
ATOM 891 C C . VAL A 1 132 ? 38.086 15.622 58.724 1.00 16.66 132 VAL A C 1
ATOM 892 O O . VAL A 1 132 ? 38.025 16.581 59.478 1.00 16.60 132 VAL A O 1
ATOM 896 N N . SER A 1 133 ? 36.994 14.953 58.372 1.00 17.84 133 SER A N 1
ATOM 897 C CA . SER A 1 133 ? 35.665 15.436 58.765 1.00 17.53 133 SER A CA 1
ATOM 898 C C . SER A 1 133 ? 35.434 15.473 60.281 1.00 18.80 133 SER A C 1
ATOM 899 O O . SER A 1 133 ? 34.749 16.368 60.772 1.00 18.79 133 SER A O 1
ATOM 902 N N . THR A 1 134 ? 35.967 14.486 61.013 1.00 17.81 134 THR A N 1
ATOM 903 C CA . THR A 1 134 ? 35.872 14.457 62.442 1.00 17.59 134 THR A CA 1
ATOM 904 C C . THR A 1 134 ? 36.943 15.330 63.099 1.00 18.43 134 THR A C 1
ATOM 905 O O . THR A 1 134 ? 36.907 15.529 64.289 1.00 17.49 134 THR A O 1
ATOM 909 N N . SER A 1 135 ? 37.849 15.917 62.321 1.00 19.16 135 SER A N 1
ATOM 910 C CA . SER A 1 135 ? 38.755 16.905 62.889 1.00 19.22 135 SER A CA 1
ATOM 911 C C . SER A 1 135 ? 38.206 18.356 62.718 1.00 20.33 135 SER A C 1
ATOM 912 O O . SER A 1 135 ? 38.869 19.319 63.081 1.00 18.96 135 SER A O 1
ATOM 915 N N . ALA A 1 136 ? 37.020 18.481 62.109 1.00 21.72 136 ALA A N 1
ATOM 916 C CA . ALA A 1 136 ? 36.479 19.772 61.697 1.00 21.98 136 ALA A CA 1
ATOM 917 C C . ALA A 1 136 ? 35.440 20.252 62.716 1.00 22.24 136 ALA A C 1
ATOM 918 O O . ALA A 1 136 ? 34.682 19.442 63.247 1.00 21.96 136 ALA A O 1
ATOM 920 N N . LYS A 1 137 ? 35.390 21.556 62.992 1.00 23.22 137 LYS A N 1
ATOM 921 C CA . LYS A 1 137 ? 34.325 22.099 63.857 1.00 23.35 137 LYS A CA 1
ATOM 922 C C . LYS A 1 137 ? 32.965 21.925 63.222 1.00 23.04 137 LYS A C 1
ATOM 923 O O . LYS A 1 137 ? 31.984 21.634 63.909 1.00 23.38 137 LYS A O 1
ATOM 929 N N . THR A 1 138 ? 32.911 22.132 61.905 1.00 21.15 138 THR A N 1
ATOM 930 C CA . THR A 1 138 ? 31.702 21.996 61.120 1.00 21.01 138 THR A CA 1
ATOM 931 C C . THR A 1 138 ? 31.960 21.111 59.917 1.00 20.55 138 THR A C 1
ATOM 932 O O . THR A 1 138 ? 32.951 21.293 59.223 1.00 20.81 138 THR A O 1
ATOM 936 N N . PHE A 1 139 ? 31.042 20.185 59.669 1.00 20.45 139 PHE A N 1
ATOM 937 C CA . PHE A 1 139 ? 31.121 19.264 58.545 1.00 20.29 139 PHE A CA 1
ATOM 938 C C . PHE A 1 139 ? 29.867 19.374 57.671 1.00 19.59 139 PHE A C 1
ATOM 939 O O . PHE A 1 139 ? 28.729 19.206 58.147 1.00 19.25 139 PHE A O 1
ATOM 947 N N . ILE A 1 140 ? 30.075 19.667 56.396 1.00 19.05 140 ILE A N 1
ATOM 948 C CA . ILE A 1 140 ? 28.942 19.848 55.487 1.00 19.24 140 ILE A CA 1
ATOM 949 C C . ILE A 1 140 ? 28.985 18.857 54.358 1.00 19.45 140 ILE A C 1
ATOM 950 O O . ILE A 1 140 ? 29.984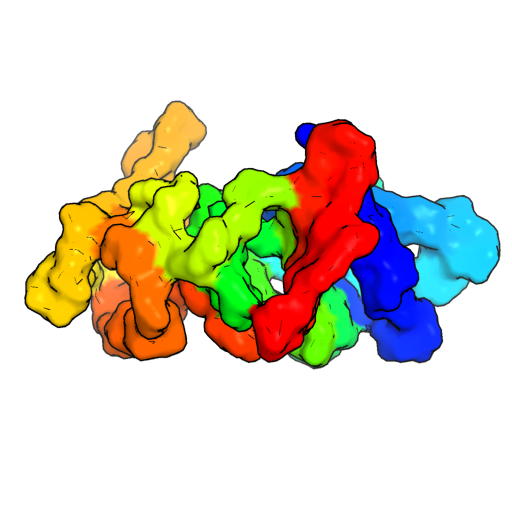 18.776 53.652 1.00 18.06 140 ILE A O 1
ATOM 955 N N . VAL A 1 141 ? 27.870 18.169 54.138 1.00 18.77 141 VAL A N 1
ATOM 956 C CA . VAL A 1 141 ? 27.776 17.222 53.050 1.00 19.38 141 VAL A CA 1
ATOM 957 C C . VAL A 1 141 ? 27.113 17.827 51.844 1.00 21.26 141 VAL A C 1
ATOM 958 O O . VAL A 1 141 ? 26.137 18.586 51.956 1.00 20.58 141 VAL A O 1
ATOM 962 N N . VAL A 1 142 ? 27.614 17.478 50.671 1.00 21.96 142 VAL A N 1
ATOM 963 C CA . VAL A 1 142 ? 27.068 17.997 49.429 1.00 23.88 142 VAL A CA 1
ATOM 964 C C . VAL A 1 142 ? 26.833 16.800 48.520 1.00 24.24 142 VAL A C 1
ATOM 965 O O . VAL A 1 142 ? 27.730 15.959 48.346 1.00 24.01 142 VAL A O 1
ATOM 969 N N . ALA A 1 143 ? 25.640 16.701 47.937 1.00 23.77 143 ALA A N 1
ATOM 970 C CA . ALA A 1 143 ? 25.289 15.526 47.179 1.00 26.01 143 ALA A CA 1
ATOM 971 C C . ALA A 1 143 ? 24.192 15.837 46.179 1.00 27.55 143 ALA A C 1
ATOM 972 O O . ALA A 1 143 ? 23.576 16.914 46.210 1.00 27.07 143 ALA A O 1
ATOM 974 N N . ASP A 1 144 ? 23.980 14.915 45.255 1.00 29.33 144 ASP A N 1
ATOM 975 C CA . ASP A 1 144 ? 22.749 15.004 44.482 1.00 30.91 144 ASP A CA 1
ATOM 976 C C . ASP A 1 144 ? 21.614 14.262 45.218 1.00 30.60 144 ASP A C 1
ATOM 977 O O . ASP A 1 144 ? 21.853 13.458 46.130 1.00 27.69 144 ASP A O 1
ATOM 982 N N . SER A 1 145 ? 20.379 14.594 44.836 1.00 31.38 145 SER A N 1
ATOM 983 C CA . SER A 1 145 ? 19.175 14.227 45.591 1.00 32.62 145 SER A CA 1
ATOM 984 C C . SER A 1 145 ? 19.000 12.726 45.744 1.00 32.07 145 SER A C 1
ATOM 985 O O . SER A 1 145 ? 18.326 12.297 46.670 1.00 32.32 145 SER A O 1
ATOM 988 N N . ARG A 1 146 ? 19.605 11.932 44.859 1.00 31.56 146 ARG A N 1
ATOM 989 C CA . ARG A 1 146 ? 19.492 10.467 44.956 1.00 32.32 146 ARG A CA 1
ATOM 990 C C . ARG A 1 146 ? 20.103 9.945 46.256 1.00 31.46 146 ARG A C 1
ATOM 991 O O . ARG A 1 146 ? 19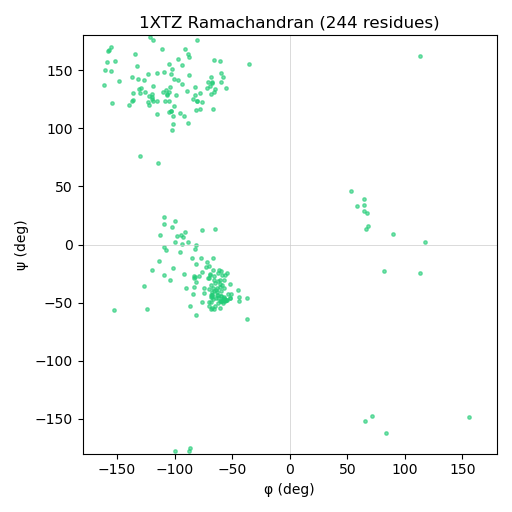.753 8.861 46.709 1.00 30.33 146 ARG A O 1
ATOM 999 N N . LYS A 1 147 ? 21.040 10.712 46.834 1.00 30.91 147 LYS A N 1
ATOM 1000 C CA . LYS A 1 147 ? 21.718 10.320 48.102 1.00 29.83 147 LYS A CA 1
ATOM 1001 C C . LYS A 1 147 ? 20.842 10.405 49.336 1.00 30.33 147 LYS A C 1
ATOM 1002 O O . LYS A 1 147 ? 21.211 9.895 50.388 1.00 29.87 147 LYS A O 1
ATOM 1008 N N . LYS A 1 148 ? 19.704 11.093 49.218 1.00 30.79 148 LYS A N 1
ATOM 1009 C CA . LYS A 1 148 ? 18.856 11.361 50.355 1.00 31.67 148 LYS A CA 1
ATOM 1010 C C . LYS A 1 148 ? 17.892 10.201 50.518 1.00 32.56 148 LYS A C 1
ATOM 1011 O O . LYS A 1 148 ? 16.939 10.078 49.742 1.00 32.92 148 LYS A O 1
ATOM 1017 N N . SER A 1 149 ? 18.139 9.351 51.511 1.00 32.16 149 SER A N 1
ATOM 1018 C CA . SER A 1 149 ? 17.251 8.225 51.783 1.00 33.14 149 SER A CA 1
ATOM 1019 C C . SER A 1 149 ? 15.846 8.677 52.301 1.00 33.84 149 SER A C 1
ATOM 1020 O O . SER A 1 149 ? 15.752 9.600 53.114 1.00 32.66 149 SER A O 1
ATOM 1023 N N . PRO A 1 150 ? 14.753 8.017 51.820 1.00 35.10 150 PRO A N 1
ATOM 1024 C CA . PRO A 1 150 ? 13.448 8.176 52.511 1.00 35.91 150 PRO A CA 1
ATOM 1025 C C . PRO A 1 150 ? 13.551 8.082 54.039 1.00 36.62 150 PRO A C 1
ATOM 1026 O O . PRO A 1 150 ? 12.861 8.828 54.739 1.00 37.53 150 PRO A O 1
ATOM 1030 N N . LYS A 1 151 ? 14.391 7.185 54.571 1.00 36.59 151 LYS A N 1
ATOM 1031 C CA . LYS A 1 151 ? 14.552 7.122 56.035 1.00 36.06 151 LYS A CA 1
ATOM 1032 C C . LYS A 1 151 ? 15.916 6.602 56.530 1.00 34.79 151 LYS A C 1
ATOM 1033 O O . LYS A 1 151 ? 16.599 7.282 57.319 1.00 34.15 151 LYS A O 1
ATOM 1039 N N . HIS A 1 152 ? 16.267 5.392 56.085 1.00 33.18 152 HIS A N 1
ATOM 1040 C CA . HIS A 1 152 ? 17.421 4.641 56.605 1.00 32.67 152 HIS A CA 1
ATOM 1041 C C . HIS A 1 152 ? 18.559 4.551 55.612 1.00 31.21 152 HIS A C 1
ATOM 1042 O O . HIS A 1 152 ? 18.346 4.463 54.404 1.00 29.89 152 HIS A O 1
ATOM 1049 N N . LEU A 1 153 ? 19.763 4.509 56.159 1.00 29.82 153 LEU A N 1
ATOM 1050 C CA . LEU A 1 153 ? 20.916 4.095 55.407 1.00 29.65 153 LEU A CA 1
ATOM 1051 C C . LEU A 1 153 ? 20.643 2.686 54.882 1.00 29.77 153 LEU A C 1
ATOM 1052 O O . LEU A 1 153 ? 19.987 1.867 55.560 1.00 29.36 153 LEU A O 1
ATOM 1057 N N . GLY A 1 154 ? 21.135 2.428 53.679 1.00 30.16 154 GLY A N 1
ATOM 1058 C CA . GLY A 1 154 ? 21.059 1.111 53.067 1.00 32.46 154 GLY A CA 1
ATOM 1059 C C . GLY A 1 154 ? 19.794 0.906 52.242 1.00 33.67 154 GLY A C 1
ATOM 1060 O O . GLY A 1 154 ? 19.491 -0.221 51.799 1.00 32.95 154 GLY A O 1
ATOM 1061 N N . LYS A 1 155 ? 19.057 1.998 52.048 1.00 34.83 155 LYS A N 1
ATOM 1062 C CA . LYS A 1 155 ? 17.815 1.969 51.283 1.00 36.01 155 LYS A CA 1
ATOM 1063 C C . LYS A 1 155 ? 18.109 2.021 49.773 1.00 36.93 155 LYS A C 1
ATOM 1064 O O . LYS A 1 155 ? 17.760 1.089 49.045 1.00 37.25 155 LYS A O 1
ATOM 1070 N N . ASN A 1 156 ? 18.755 3.088 49.308 1.00 36.94 156 ASN A N 1
ATOM 1071 C CA . ASN A 1 156 ? 19.100 3.187 47.894 1.00 38.02 156 ASN A CA 1
ATOM 1072 C C . ASN A 1 156 ? 20.566 2.866 47.550 1.00 38.09 156 ASN A C 1
ATOM 1073 O O . ASN A 1 156 ? 20.890 2.605 46.386 1.00 38.55 156 ASN A O 1
ATOM 1078 N N . TRP A 1 157 ? 21.453 2.936 48.542 1.00 37.52 157 TRP A N 1
ATOM 1079 C CA . TRP A 1 157 ? 22.846 2.490 48.356 1.00 36.58 157 TRP A CA 1
ATOM 1080 C C . TRP A 1 157 ? 22.817 1.042 48.778 1.00 36.85 157 TRP A C 1
ATOM 1081 O O . TRP A 1 157 ? 22.580 0.743 49.953 1.00 37.22 157 TRP A O 1
ATOM 1092 N N . ARG A 1 158 ? 22.973 0.150 47.810 1.00 36.93 158 ARG A N 1
ATOM 1093 C CA . ARG A 1 158 ? 22.678 -1.257 48.018 1.00 37.47 158 ARG A CA 1
ATOM 1094 C C . ARG A 1 158 ? 23.949 -2.058 48.046 1.00 36.93 158 ARG A C 1
ATOM 1095 O O . ARG A 1 158 ? 23.933 -3.266 48.287 1.00 37.95 158 ARG A O 1
ATOM 1103 N N . GLN A 1 159 ? 25.068 -1.368 47.843 1.00 35.78 159 GLN A N 1
ATOM 1104 C CA . GLN A 1 159 ? 26.344 -2.011 47.635 1.00 35.17 159 GLN A CA 1
ATOM 1105 C C . GLN A 1 159 ? 27.079 -2.382 48.942 1.00 33.62 159 GLN A C 1
ATOM 1106 O O . GLN A 1 159 ? 28.040 -3.146 48.920 1.00 34.20 159 GLN A O 1
ATOM 1112 N N . GLY A 1 160 ? 26.609 -1.890 50.078 1.00 30.12 160 GLY A N 1
ATOM 1113 C CA . GLY A 1 160 ? 27.197 -2.290 51.329 1.00 28.47 160 GLY A CA 1
ATOM 1114 C C . GLY A 1 160 ? 27.890 -1.091 51.956 1.00 27.20 160 GLY A C 1
ATOM 1115 O O . GLY A 1 160 ? 28.130 -0.071 51.283 1.00 28.02 160 GLY A O 1
ATOM 1116 N N . VAL A 1 161 ? 28.144 -1.209 53.248 1.00 25.20 161 VAL A N 1
ATOM 1117 C CA . VAL A 1 161 ? 28.966 -0.300 54.008 1.00 23.44 161 VAL A CA 1
ATOM 1118 C C . VAL A 1 161 ? 30.421 -0.648 53.646 1.00 21.65 161 VAL A C 1
ATOM 1119 O O . VAL A 1 161 ? 30.841 -1.825 53.741 1.00 20.92 161 VAL A O 1
ATOM 1123 N N . PRO A 1 162 ? 31.169 0.346 53.138 1.00 19.52 162 PRO A N 1
ATOM 1124 C CA . PRO A 1 162 ? 32.595 0.122 52.954 1.00 18.31 162 PRO A CA 1
ATOM 1125 C C . PRO A 1 162 ? 33.292 0.075 54.285 1.00 17.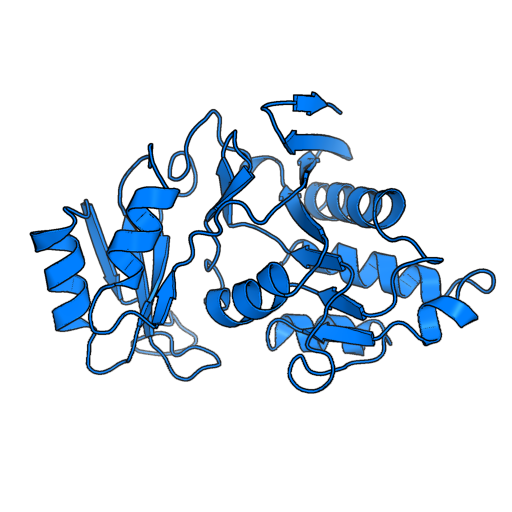14 162 PRO A C 1
ATOM 1126 O O . PRO A 1 162 ? 32.975 0.868 55.202 1.00 17.33 162 PRO A O 1
ATOM 1130 N N . ILE A 1 163 ? 34.242 -0.852 54.398 1.00 16.66 163 ILE A N 1
ATOM 1131 C CA . ILE A 1 163 ? 34.969 -1.061 55.651 1.00 16.57 163 ILE A CA 1
ATOM 1132 C C . ILE A 1 163 ? 36.428 -1.204 55.241 1.00 16.39 163 ILE A C 1
ATOM 1133 O O . ILE A 1 163 ? 36.762 -2.077 54.418 1.00 16.12 163 ILE A O 1
ATOM 1138 N N . GLU A 1 164 ? 37.302 -0.372 55.819 1.00 15.46 164 GLU A N 1
ATOM 1139 C CA . GLU A 1 164 ? 38.732 -0.511 55.517 1.00 14.61 164 GLU A CA 1
ATOM 1140 C C . GLU A 1 164 ? 39.342 -1.481 56.501 1.00 15.43 164 GLU A C 1
ATOM 1141 O O . GLU A 1 164 ? 39.099 -1.384 57.745 1.00 15.11 164 GLU A O 1
ATOM 1147 N N . ILE A 1 165 ? 40.118 -2.431 55.957 1.00 14.91 165 ILE A N 1
ATOM 1148 C CA . ILE A 1 165 ? 40.675 -3.514 56.773 1.00 15.74 165 ILE A CA 1
ATOM 1149 C C . ILE A 1 165 ? 42.187 -3.764 56.529 1.00 15.05 165 ILE A C 1
ATOM 1150 O O . ILE A 1 165 ? 42.704 -3.556 55.432 1.00 15.26 165 ILE A O 1
ATOM 1155 N N . VAL A 1 166 ? 42.870 -4.290 57.544 1.00 15.75 166 VAL A N 1
ATOM 1156 C CA . VAL A 1 166 ? 44.276 -4.705 57.371 1.00 16.05 166 VAL A CA 1
ATOM 1157 C C . VAL A 1 166 ? 44.278 -5.865 56.354 1.00 16.50 166 VAL A C 1
ATOM 1158 O O . VAL A 1 166 ? 43.430 -6.745 56.441 1.00 16.59 166 VAL A O 1
ATOM 1162 N N . PRO A 1 167 ? 45.175 -5.831 55.360 1.00 17.13 167 PRO A N 1
ATOM 1163 C CA . PRO A 1 167 ? 45.047 -6.855 54.351 1.00 17.62 167 PRO A CA 1
ATOM 1164 C C . PRO A 1 167 ? 45.085 -8.330 54.770 1.00 18.50 167 PRO A C 1
ATOM 1165 O O . PRO A 1 167 ? 44.379 -9.110 54.177 1.00 17.07 167 PRO A O 1
ATOM 1169 N N . SER A 1 168 ? 45.915 -8.701 55.745 1.00 19.56 168 SER A N 1
ATOM 1170 C CA . SER A 1 168 ? 45.991 -10.101 56.201 1.00 19.83 168 SER A CA 1
ATOM 1171 C C . SER A 1 168 ? 44.720 -10.591 56.896 1.00 19.85 168 SER A C 1
ATOM 1172 O O . SER A 1 168 ? 44.573 -11.805 57.169 1.00 19.96 168 SER A O 1
ATOM 1175 N N . SER A 1 169 ? 43.798 -9.658 57.224 1.00 18.72 169 SER A N 1
ATOM 1176 C CA . SER A 1 169 ? 42.628 -9.991 58.005 1.00 17.50 169 SER A CA 1
ATOM 1177 C C . SER A 1 169 ? 41.353 -10.235 57.188 1.00 18.02 169 SER A C 1
ATOM 1178 O O . SER A 1 169 ? 40.290 -10.382 57.766 1.00 16.29 169 SER A O 1
ATOM 1181 N N . TYR A 1 170 ? 41.431 -10.274 55.854 1.00 18.83 170 TYR A N 1
ATOM 1182 C CA . TYR A 1 170 ? 40.190 -10.231 55.104 1.00 20.50 170 TYR A CA 1
ATOM 1183 C C . TYR A 1 170 ? 39.316 -11.465 55.342 1.00 20.17 170 TYR A C 1
ATOM 1184 O O . TYR A 1 170 ? 38.107 -11.337 55.361 1.00 19.80 170 TYR A O 1
ATOM 1193 N N . VAL A 1 171 ? 39.926 -12.634 55.571 1.00 19.65 171 VAL A N 1
ATOM 1194 C CA . VAL A 1 171 ? 39.119 -13.851 55.897 1.00 18.87 171 VAL A CA 1
ATOM 1195 C C . VAL A 1 171 ? 38.456 -13.736 57.252 1.00 18.01 171 VAL A C 1
ATOM 1196 O O . VAL A 1 171 ? 37.244 -13.962 57.400 1.00 18.50 171 VAL A O 1
ATOM 1200 N N . ARG A 1 172 ? 39.250 -13.360 58.259 1.00 18.19 172 ARG A N 1
ATOM 1201 C CA . ARG A 1 172 ? 38.770 -13.175 59.624 1.00 17.76 172 ARG A CA 1
ATOM 1202 C C . ARG A 1 172 ? 37.628 -12.142 59.652 1.00 19.10 172 ARG A C 1
ATOM 1203 O O . ARG A 1 172 ? 36.560 -12.391 60.219 1.00 18.13 172 ARG A O 1
ATOM 1211 N N . VAL A 1 173 ? 37.835 -10.991 58.991 1.00 19.00 173 VAL A N 1
ATOM 1212 C CA . VAL A 1 173 ? 36.859 -9.908 59.099 1.00 18.69 173 VAL A CA 1
ATOM 1213 C C . VAL A 1 173 ? 35.549 -10.342 58.420 1.00 19.32 173 VAL A C 1
ATOM 1214 O O . VAL A 1 173 ? 34.440 -10.115 58.957 1.00 19.98 173 VAL A O 1
ATOM 1218 N N . LYS A 1 174 ? 35.674 -10.953 57.246 1.00 20.04 174 LYS A N 1
ATOM 1219 C CA . LYS A 1 174 ? 34.504 -11.487 56.566 1.00 21.13 174 LYS A CA 1
ATOM 1220 C C . LYS A 1 174 ? 33.762 -12.500 57.456 1.00 21.29 174 LYS A C 1
ATOM 1221 O O . LYS A 1 174 ? 32.526 -12.423 57.589 1.00 20.69 174 LYS A O 1
ATOM 1227 N N . ASN A 1 175 ? 34.517 -13.431 58.074 1.00 21.11 175 ASN A N 1
ATOM 1228 C CA . ASN A 1 175 ? 33.919 -14.383 58.998 1.00 21.61 175 ASN A CA 1
ATOM 1229 C C . ASN A 1 175 ? 33.183 -13.711 60.135 1.00 21.85 175 ASN A C 1
ATOM 1230 O O . ASN A 1 175 ? 32.030 -14.106 60.432 1.00 21.46 175 ASN A O 1
ATOM 1235 N N . ASP A 1 176 ? 33.796 -12.672 60.752 1.00 21.39 176 ASP A N 1
ATOM 1236 C CA . ASP A 1 176 ? 33.158 -11.988 61.883 1.00 21.89 176 ASP A CA 1
ATOM 1237 C C . ASP A 1 176 ? 31.912 -11.217 61.472 1.00 22.39 176 ASP A C 1
ATOM 1238 O O . ASP A 1 176 ? 30.887 -11.212 62.189 1.00 21.81 176 ASP A O 1
ATOM 1243 N N . LEU A 1 177 ? 31.996 -10.560 60.316 1.00 21.36 177 LEU A N 1
ATOM 1244 C CA . LEU A 1 177 ? 30.874 -9.746 59.845 1.00 21.83 177 LEU A CA 1
ATOM 1245 C C . LEU A 1 177 ? 29.639 -10.645 59.599 1.00 22.74 177 LEU A C 1
ATOM 1246 O O . LEU A 1 177 ? 28.519 -10.282 59.965 1.00 22.15 177 LEU A O 1
ATOM 1251 N N . LEU A 1 178 ? 29.877 -11.803 58.971 1.00 23.45 178 LEU A N 1
ATOM 1252 C CA . LEU A 1 178 ? 28.807 -12.810 58.705 1.00 25.25 178 LEU A CA 1
ATOM 1253 C C . LEU A 1 178 ? 28.328 -13.496 59.986 1.00 26.71 178 LEU A C 1
ATOM 1254 O O . LEU A 1 178 ? 27.122 -13.560 60.241 1.00 27.56 178 LEU A O 1
ATOM 1259 N N . GLU A 1 179 ? 29.276 -13.982 60.792 1.00 28.54 179 GLU A N 1
ATOM 1260 C CA . GLU A 1 179 ? 28.973 -14.855 61.926 1.00 31.33 179 GLU A CA 1
ATOM 1261 C C . GLU A 1 179 ? 28.579 -14.060 63.168 1.00 31.38 179 GLU A C 1
ATOM 1262 O O . GLU A 1 179 ? 27.604 -14.397 63.837 1.00 31.97 179 GLU A O 1
ATOM 1268 N N . GLN A 1 180 ? 29.281 -12.967 63.463 1.00 31.30 180 GLN A N 1
ATOM 1269 C CA . GLN A 1 180 ? 28.937 -12.183 64.646 1.00 31.04 180 GLN A CA 1
ATOM 1270 C C . GLN A 1 180 ? 27.939 -11.092 64.392 1.00 30.11 180 GLN A C 1
ATOM 1271 O O . GLN A 1 180 ? 27.135 -10.799 65.267 1.00 29.40 180 GLN A O 1
ATOM 1277 N N . LEU A 1 181 ? 28.018 -10.429 63.232 1.00 29.09 181 LEU A N 1
ATOM 1278 C CA . LEU A 1 181 ? 27.210 -9.226 63.032 1.00 27.91 181 LEU A CA 1
ATOM 1279 C C . LEU A 1 181 ? 26.071 -9.452 62.073 1.00 27.34 181 LEU A C 1
ATOM 1280 O O . LEU A 1 181 ? 25.273 -8.559 61.847 1.00 25.98 181 LEU A O 1
ATOM 1285 N N . HIS A 1 182 ? 26.030 -10.648 61.495 1.00 28.02 182 HIS A N 1
ATOM 1286 C CA . HIS A 1 182 ? 24.887 -11.099 60.660 1.00 28.86 182 HIS A CA 1
ATOM 1287 C C . HIS A 1 182 ? 24.721 -10.277 59.386 1.00 27.47 182 HIS A C 1
ATOM 1288 O O . HIS A 1 182 ? 23.613 -9.946 58.942 1.00 26.89 182 HIS A O 1
ATOM 1295 N N . ALA A 1 183 ? 25.864 -9.935 58.797 1.00 25.75 183 ALA A N 1
ATOM 1296 C CA . ALA A 1 183 ? 25.855 -9.221 57.539 1.00 24.86 183 ALA A CA 1
ATOM 1297 C C . ALA A 1 183 ? 25.129 -10.083 56.516 1.00 25.15 183 ALA A C 1
ATOM 1298 O O . ALA A 1 183 ? 25.253 -11.300 56.543 1.00 24.85 183 ALA A O 1
ATOM 1300 N N . GLU A 1 184 ? 24.438 -9.441 55.580 1.00 25.70 184 GLU A N 1
ATOM 1301 C CA . GLU A 1 184 ? 23.751 -10.145 54.500 1.00 26.43 184 GLU A CA 1
ATOM 1302 C C . GLU A 1 184 ? 24.637 -10.514 53.321 1.00 26.60 184 GLU A C 1
ATOM 1303 O O . GLU A 1 184 ? 24.347 -11.466 52.579 1.00 27.51 184 GLU A O 1
ATOM 1309 N N . LYS A 1 185 ? 25.699 -9.755 53.104 1.00 25.34 185 LYS A N 1
ATOM 1310 C CA . LYS A 1 185 ? 26.585 -10.036 51.987 1.00 25.36 185 LYS A CA 1
ATOM 1311 C C . LYS A 1 185 ? 27.886 -9.321 52.287 1.00 24.60 185 LYS A C 1
ATOM 1312 O O . LYS A 1 185 ? 27.848 -8.222 52.813 1.00 23.38 185 LYS A O 1
ATOM 1318 N N . VAL A 1 186 ? 29.009 -10.004 52.027 1.00 23.11 186 VAL A N 1
ATOM 1319 C CA . VAL A 1 186 ? 30.346 -9.488 52.313 1.00 23.21 186 VAL A CA 1
ATOM 1320 C C . VAL A 1 186 ? 31.302 -9.834 51.183 1.00 22.54 186 VAL A C 1
ATOM 1321 O O . VAL A 1 186 ? 31.511 -11.006 50.881 1.00 20.47 186 VAL A O 1
ATOM 1325 N N . ASP A 1 187 ? 31.868 -8.794 50.565 1.00 21.72 187 ASP A N 1
ATOM 1326 C CA . ASP A 1 187 ? 32.843 -8.954 49.507 1.00 21.84 187 ASP A CA 1
ATOM 1327 C C . ASP A 1 187 ? 34.056 -8.066 49.745 1.00 21.20 187 ASP A C 1
ATOM 1328 O O . ASP A 1 187 ? 33.918 -6.916 50.173 1.00 18.92 187 ASP A O 1
ATOM 1333 N N . ILE A 1 188 ? 35.227 -8.599 49.417 1.00 19.80 188 ILE A N 1
ATOM 1334 C CA . ILE A 1 188 ? 36.427 -7.817 49.375 1.00 19.63 188 ILE A CA 1
ATOM 1335 C C . ILE A 1 188 ? 36.360 -7.120 48.025 1.00 18.80 188 ILE A C 1
ATOM 1336 O O . ILE A 1 188 ? 36.233 -7.794 46.991 1.00 18.62 188 ILE A O 1
ATOM 1341 N N . ARG A 1 189 ? 36.417 -5.782 48.028 1.00 17.07 189 ARG A N 1
ATOM 1342 C CA . ARG A 1 189 ? 36.305 -5.041 46.765 1.00 18.20 189 ARG A CA 1
ATOM 1343 C C . ARG A 1 189 ? 37.512 -5.330 45.877 1.00 18.44 189 ARG A C 1
ATOM 1344 O O . ARG A 1 189 ? 38.668 -5.237 46.352 1.00 17.97 189 ARG A O 1
ATOM 1352 N N . GLN A 1 190 ? 37.228 -5.658 44.605 1.00 17.77 190 GLN A N 1
ATOM 1353 C CA . GLN A 1 190 ? 38.233 -5.909 43.591 1.00 19.16 190 GLN A CA 1
ATOM 1354 C C . GLN A 1 190 ? 38.466 -4.651 42.749 1.00 19.20 190 GLN A C 1
ATOM 1355 O O . GLN A 1 190 ? 37.603 -3.791 42.680 1.00 20.67 190 GLN A O 1
ATOM 1361 N N . GLY A 1 191 ? 39.606 -4.554 42.077 1.00 19.89 191 GLY A N 1
ATOM 1362 C CA . GLY A 1 191 ? 39.974 -3.299 41.405 1.00 20.41 191 GLY A CA 1
ATOM 1363 C C . GLY A 1 191 ? 39.484 -3.112 39.968 1.00 21.13 191 GLY A C 1
ATOM 1364 O O . GLY A 1 191 ? 39.820 -2.100 39.348 1.00 20.49 191 GLY A O 1
ATOM 1365 N N . GLY A 1 192 ? 38.718 -4.072 39.430 1.00 21.48 192 GLY A N 1
ATOM 1366 C CA . GLY A 1 192 ? 38.096 -3.925 38.076 1.00 21.97 192 GLY A CA 1
ATOM 1367 C C . GLY A 1 192 ? 39.150 -4.029 36.998 1.00 21.90 192 GLY A C 1
ATOM 1368 O O . GLY A 1 192 ? 40.139 -4.692 37.195 1.00 21.04 192 GLY A O 1
ATOM 1369 N N . SER A 1 193 ? 38.998 -3.319 35.879 1.00 23.44 193 SER A N 1
ATOM 1370 C CA . SER A 1 193 ? 40.040 -3.371 34.809 1.00 24.04 193 SER A CA 1
ATOM 1371 C C . SER A 1 193 ? 41.372 -2.663 35.185 1.00 23.27 193 SER A C 1
ATOM 1372 O O . SER A 1 193 ? 42.458 -3.062 34.713 1.00 24.46 193 SER A O 1
ATOM 1375 N N . ALA A 1 194 ? 41.309 -1.645 36.048 1.00 21.78 194 ALA A N 1
ATOM 1376 C CA . ALA A 1 194 ? 42.524 -0.902 36.466 1.00 21.18 194 ALA A CA 1
ATOM 1377 C C . ALA A 1 194 ? 43.510 -1.764 37.290 1.00 21.06 194 ALA A C 1
ATOM 1378 O O . ALA A 1 194 ? 44.731 -1.565 37.236 1.00 19.72 194 ALA A O 1
ATOM 1380 N N . LYS A 1 195 ? 42.988 -2.735 38.044 1.00 20.24 195 LYS A N 1
ATOM 1381 C CA . LYS A 1 195 ? 43.840 -3.550 38.905 1.00 20.46 195 LYS A CA 1
ATOM 1382 C C . LYS A 1 195 ? 43.228 -4.919 39.177 1.00 20.28 195 LYS A C 1
ATOM 1383 O O . LYS A 1 195 ? 42.125 -4.991 39.744 1.00 20.38 195 LYS A O 1
ATOM 1389 N N . ALA A 1 196 ? 43.963 -5.972 38.812 1.00 19.11 196 ALA A N 1
ATOM 1390 C CA . ALA A 1 196 ? 43.568 -7.349 39.103 1.00 20.51 196 ALA A CA 1
ATOM 1391 C C . ALA A 1 196 ? 43.740 -7.602 40.606 1.00 20.47 196 ALA A C 1
ATOM 1392 O O . ALA A 1 196 ? 44.740 -7.179 41.243 1.00 20.34 196 ALA A O 1
ATOM 1394 N N . GLY A 1 197 ? 42.725 -8.234 41.173 1.00 20.00 197 GLY A N 1
ATOM 1395 C CA . GLY A 1 197 ? 42.657 -8.451 42.603 1.00 19.56 197 GLY A CA 1
ATOM 1396 C C . GLY A 1 197 ? 42.100 -7.306 43.444 1.00 18.95 197 GLY A C 1
ATOM 1397 O O . GLY A 1 197 ? 41.394 -6.430 42.964 1.00 19.27 197 GLY A O 1
ATOM 1398 N N . PRO A 1 198 ? 42.362 -7.347 44.743 1.00 19.13 198 PRO A N 1
ATOM 1399 C CA . PRO A 1 198 ? 41.727 -6.429 45.692 1.00 18.60 198 PRO A CA 1
ATOM 1400 C C . PRO A 1 198 ? 42.162 -4.979 45.518 1.00 18.20 198 PRO A C 1
ATOM 1401 O O . PRO A 1 198 ? 43.309 -4.723 45.197 1.00 19.50 198 PRO A O 1
ATOM 1405 N N . VAL A 1 199 ? 41.223 -4.049 45.648 1.00 17.64 199 VAL A N 1
ATOM 1406 C CA . VAL A 1 199 ? 41.553 -2.607 45.784 1.00 16.46 199 VAL A CA 1
ATOM 1407 C C . VAL A 1 199 ? 42.523 -2.472 46.986 1.00 16.14 199 VAL A C 1
ATOM 1408 O O . VAL A 1 199 ? 42.290 -3.076 48.037 1.00 16.32 199 VAL A O 1
ATOM 1412 N N . VAL A 1 200 ? 43.583 -1.691 46.803 1.00 16.06 200 VAL A N 1
ATOM 1413 C CA . VAL A 1 200 ? 44.437 -1.252 47.902 1.00 15.20 200 VAL A CA 1
ATOM 1414 C C . VAL A 1 200 ? 44.194 0.263 48.072 1.00 16.11 200 VAL A C 1
ATOM 1415 O O . VAL A 1 200 ? 44.253 1.033 47.103 1.00 15.66 200 VAL A O 1
ATOM 1419 N N . THR A 1 201 ? 43.955 0.710 49.297 1.00 16.39 201 THR A N 1
ATOM 1420 C CA . THR A 1 201 ? 43.662 2.103 49.532 1.00 16.67 201 THR A CA 1
ATOM 1421 C C . THR A 1 201 ? 44.920 2.944 49.574 1.00 17.05 201 THR A C 1
ATOM 1422 O O . THR A 1 201 ? 46.024 2.422 49.585 1.00 17.01 201 THR A O 1
ATOM 1426 N N . ASP A 1 202 ? 44.729 4.252 49.709 1.00 16.89 202 ASP A N 1
ATOM 1427 C CA . ASP A 1 202 ? 45.834 5.188 49.909 1.00 18.72 202 ASP A CA 1
ATOM 1428 C C . ASP A 1 202 ? 46.598 4.892 51.213 1.00 18.47 202 ASP A C 1
ATOM 1429 O O . ASP A 1 202 ? 47.750 5.287 51.369 1.00 18.52 202 ASP A O 1
ATOM 1434 N N . ASN A 1 203 ? 45.944 4.214 52.151 1.00 17.76 203 ASN A N 1
ATOM 1435 C CA . ASN A 1 203 ? 46.633 3.778 53.392 1.00 16.57 203 ASN A CA 1
ATOM 1436 C C . ASN A 1 203 ? 47.067 2.337 53.370 1.00 16.72 203 ASN A C 1
ATOM 1437 O O . ASN A 1 203 ? 47.281 1.765 54.424 1.00 16.51 203 ASN A O 1
ATOM 1442 N N . ASN A 1 204 ? 47.185 1.754 52.173 1.00 16.85 204 ASN A N 1
ATOM 1443 C CA . ASN A 1 204 ? 47.731 0.384 52.000 1.00 16.89 204 ASN A CA 1
ATOM 1444 C C . ASN A 1 204 ? 46.876 -0.713 52.565 1.00 17.27 204 ASN A C 1
ATOM 1445 O O . ASN A 1 204 ? 47.379 -1.792 52.885 1.00 17.72 204 ASN A O 1
ATOM 1450 N N . ASN A 1 205 ? 45.564 -0.462 52.638 1.00 17.68 205 ASN A N 1
ATOM 1451 C CA . ASN A 1 205 ? 44.602 -1.413 53.208 1.00 16.70 205 ASN A CA 1
ATOM 1452 C C . ASN A 1 205 ? 43.682 -1.986 52.133 1.00 15.25 205 ASN A C 1
ATOM 1453 O O . ASN A 1 205 ? 43.632 -1.480 51.000 1.00 14.23 205 ASN A O 1
ATOM 1458 N N . PHE A 1 206 ? 42.951 -3.018 52.491 1.00 15.27 206 PHE A N 1
ATOM 1459 C CA . PHE A 1 206 ? 41.844 -3.521 51.637 1.00 16.83 206 PHE A CA 1
ATOM 1460 C C . PHE A 1 206 ? 40.501 -2.857 52.004 1.00 15.70 206 PHE A C 1
ATOM 1461 O O . PHE A 1 206 ? 40.365 -2.241 53.062 1.00 15.36 206 PHE A O 1
ATOM 1469 N N . ILE A 1 207 ? 39.496 -3.050 51.150 1.00 16.05 207 ILE A N 1
ATOM 1470 C CA . ILE A 1 207 ? 38.128 -2.589 51.404 1.00 16.55 207 ILE A CA 1
ATOM 1471 C C . ILE A 1 207 ? 37.168 -3.790 51.361 1.00 16.71 207 ILE A C 1
ATOM 1472 O O . ILE A 1 207 ? 37.174 -4.564 50.410 1.00 16.27 207 ILE A O 1
ATOM 1477 N N . ILE A 1 208 ? 36.371 -3.949 52.398 1.00 16.47 208 ILE A N 1
ATOM 1478 C CA . ILE A 1 208 ? 35.238 -4.849 52.307 1.00 19.47 208 ILE A CA 1
ATOM 1479 C C . ILE A 1 208 ? 33.962 -4.020 52.153 1.00 20.28 208 ILE A C 1
ATOM 1480 O O . ILE A 1 208 ? 33.777 -3.004 52.856 1.00 20.62 208 ILE A O 1
ATOM 1485 N N . ASP A 1 209 ? 33.096 -4.439 51.244 1.00 19.68 209 ASP A N 1
ATOM 1486 C CA . ASP A 1 209 ? 31.763 -3.842 51.144 1.00 20.32 209 ASP A CA 1
ATOM 1487 C C . ASP A 1 209 ? 30.788 -4.816 51.783 1.00 20.14 209 ASP A C 1
ATOM 1488 O O . ASP A 1 209 ? 30.668 -5.940 51.312 1.00 19.37 209 ASP A O 1
ATOM 1493 N N . ALA A 1 210 ? 30.163 -4.405 52.890 1.00 19.77 210 ALA A N 1
ATOM 1494 C CA . ALA A 1 210 ? 29.314 -5.306 53.673 1.00 20.78 210 ALA A CA 1
ATOM 1495 C C . ALA A 1 210 ? 27.858 -4.858 53.651 1.00 22.24 210 ALA A C 1
ATOM 1496 O O . ALA A 1 210 ? 27.509 -3.813 54.182 1.00 21.79 210 ALA A O 1
ATOM 1498 N N . ASP A 1 211 ? 27.004 -5.644 53.012 1.00 22.92 211 ASP A N 1
ATOM 1499 C CA . ASP A 1 211 ? 25.553 -5.337 53.011 1.00 23.46 211 ASP A CA 1
ATOM 1500 C C . ASP A 1 211 ? 24.905 -5.750 54.341 1.00 23.39 211 ASP A C 1
ATOM 1501 O O . ASP A 1 211 ? 24.878 -6.941 54.740 1.00 24.27 211 ASP A O 1
ATOM 1506 N N . PHE A 1 212 ? 24.395 -4.763 55.044 1.00 23.12 212 PHE A N 1
ATOM 1507 C CA . PHE A 1 212 ? 23.617 -4.990 56.254 1.00 24.50 212 PHE A CA 1
ATOM 1508 C C . PHE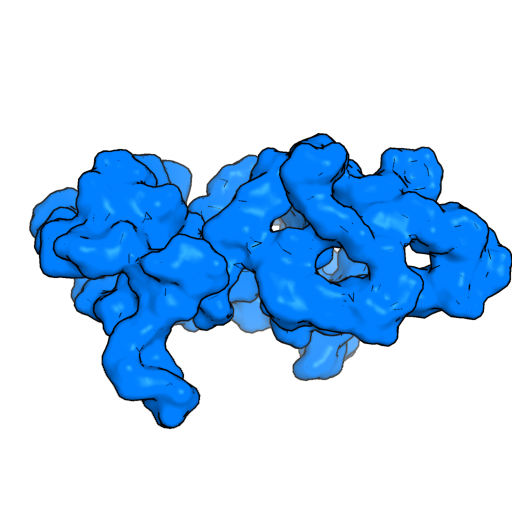 A 1 212 ? 22.114 -4.690 56.079 1.00 25.00 212 PHE A C 1
ATOM 1509 O O . PHE A 1 212 ? 21.408 -4.547 57.086 1.00 25.36 212 PHE A O 1
ATOM 1517 N N . GLY A 1 213 ? 21.635 -4.622 54.831 1.00 25.29 213 GLY A N 1
ATOM 1518 C CA . GLY A 1 213 ? 20.261 -4.181 54.552 1.00 27.31 213 GLY A CA 1
ATOM 1519 C C . GLY A 1 213 ? 20.058 -2.721 54.936 1.00 29.16 213 GLY A C 1
ATOM 1520 O O . GLY A 1 213 ? 21.013 -1.943 54.930 1.00 28.58 213 GLY A O 1
ATOM 1521 N N . GLU A 1 214 ? 18.825 -2.346 55.292 1.00 29.26 214 GLU A N 1
ATOM 1522 C CA . GLU A 1 214 ? 18.546 -1.023 55.832 1.00 30.93 214 GLU A CA 1
ATOM 1523 C C . GLU A 1 214 ? 18.960 -0.995 57.281 1.00 30.27 214 GLU A C 1
ATOM 1524 O O . GLU A 1 214 ? 18.611 -1.895 58.045 1.00 29.75 214 GLU A O 1
ATOM 1530 N N . ILE A 1 215 ? 19.722 0.029 57.650 1.00 29.20 215 ILE A N 1
ATOM 1531 C CA . ILE A 1 215 ? 20.373 0.052 58.950 1.00 28.79 215 ILE A CA 1
ATOM 1532 C C . ILE A 1 215 ? 19.571 0.950 59.891 1.00 29.22 215 ILE A C 1
ATOM 1533 O O . ILE A 1 215 ? 19.544 2.159 59.709 1.00 30.01 215 ILE A O 1
ATOM 1538 N N . SER A 1 216 ? 18.918 0.365 60.885 1.00 29.56 216 SER A N 1
ATOM 1539 C CA . SER A 1 216 ? 18.129 1.164 61.817 1.00 29.89 216 SER A CA 1
ATOM 1540 C C . SER A 1 216 ? 18.949 1.819 62.937 1.00 29.00 216 SER A C 1
ATOM 1541 O O . SER A 1 216 ? 18.549 2.866 63.436 1.00 29.48 216 SER A O 1
ATOM 1544 N N . ASP A 1 217 ? 20.083 1.237 63.337 1.00 28.26 217 ASP A N 1
ATOM 1545 C CA . ASP A 1 217 ? 20.904 1.848 64.399 1.00 28.05 217 ASP A CA 1
ATOM 1546 C C . ASP A 1 217 ? 22.346 1.910 63.900 1.00 27.87 217 ASP A C 1
ATOM 1547 O O . ASP A 1 217 ? 23.184 1.059 64.245 1.00 27.18 217 ASP A O 1
ATOM 1552 N N . PRO A 1 218 ? 22.621 2.868 63.001 1.00 27.56 218 PRO A N 1
ATOM 1553 C CA . PRO A 1 218 ? 23.993 2.976 62.459 1.00 27.62 218 PRO A CA 1
ATOM 1554 C C . PRO A 1 218 ? 25.101 3.250 63.470 1.00 26.34 218 PRO A C 1
ATOM 1555 O O . PRO A 1 218 ? 26.210 2.749 63.270 1.00 26.41 218 PRO A O 1
ATOM 1559 N N . ARG A 1 219 ? 24.812 4.024 64.516 1.00 25.57 219 ARG A N 1
ATOM 1560 C CA . ARG A 1 219 ? 25.710 4.263 65.659 1.00 26.43 219 ARG A CA 1
ATOM 1561 C C . ARG A 1 219 ? 26.134 2.919 66.313 1.00 25.90 219 ARG A C 1
ATOM 1562 O O . ARG A 1 219 ? 27.307 2.681 66.536 1.00 24.83 219 ARG A O 1
ATOM 1570 N N . LYS A 1 220 ? 25.175 2.031 66.579 1.00 25.49 220 LYS A N 1
ATOM 1571 C CA . LYS A 1 220 ? 25.480 0.740 67.194 1.00 25.16 220 LYS A CA 1
ATOM 1572 C C . LYS A 1 220 ? 26.293 -0.119 66.228 1.00 23.38 220 LYS A C 1
ATOM 1573 O O . LYS A 1 220 ? 27.310 -0.663 66.618 1.00 22.45 220 LYS A O 1
ATOM 1579 N N . LEU A 1 221 ? 25.841 -0.184 64.966 1.00 22.54 221 LEU A N 1
ATOM 1580 C CA . LEU A 1 221 ? 26.502 -0.933 63.907 1.00 22.17 221 LEU A CA 1
ATOM 1581 C C . LEU A 1 221 ? 27.959 -0.463 63.752 1.00 21.63 221 LEU A C 1
ATOM 1582 O O . LEU A 1 221 ? 28.891 -1.281 63.772 1.00 20.72 221 LEU A O 1
ATOM 1587 N N . HIS A 1 222 ? 28.171 0.849 63.668 1.00 20.95 222 HIS A N 1
ATOM 1588 C CA . HIS A 1 222 ? 29.552 1.349 63.517 1.00 21.14 222 HIS A CA 1
ATOM 1589 C C . HIS A 1 222 ? 30.454 0.825 64.638 1.00 22.10 222 HIS A C 1
ATOM 1590 O O . HIS A 1 222 ? 31.569 0.377 64.388 1.00 21.79 222 HIS A O 1
ATOM 1597 N N . ARG A 1 223 ? 30.000 0.921 65.886 1.00 22.31 223 ARG A N 1
ATOM 1598 C CA . ARG A 1 223 ? 30.856 0.517 67.007 1.00 24.16 223 ARG A CA 1
ATOM 1599 C C . ARG A 1 223 ? 31.189 -0.950 66.934 1.00 21.25 223 ARG A C 1
ATOM 1600 O O . ARG A 1 223 ? 32.301 -1.349 67.234 1.00 20.19 223 ARG A O 1
ATOM 1608 N N . GLU A 1 224 ? 30.206 -1.763 66.577 1.00 21.36 224 GLU A N 1
ATOM 1609 C CA . GLU A 1 224 ? 30.434 -3.203 66.483 1.00 21.87 224 GLU A CA 1
ATOM 1610 C C . GLU A 1 224 ? 31.462 -3.561 65.432 1.00 20.42 224 GLU A C 1
ATOM 1611 O O . GLU A 1 224 ? 32.327 -4.416 65.663 1.00 20.71 224 GLU A O 1
ATOM 1617 N N . ILE A 1 225 ? 31.378 -2.937 64.266 1.00 19.45 225 ILE A N 1
ATOM 1618 C CA . ILE A 1 225 ? 32.341 -3.217 63.185 1.00 18.70 225 ILE A CA 1
ATOM 1619 C C . ILE A 1 225 ? 33.727 -2.705 63.603 1.00 18.80 225 ILE A C 1
ATOM 1620 O O . ILE A 1 225 ? 34.728 -3.399 63.460 1.00 19.72 225 ILE A O 1
ATOM 1625 N N . LYS A 1 226 ? 33.768 -1.504 64.175 1.00 19.16 226 LYS A N 1
ATOM 1626 C CA . LYS A 1 226 ? 35.030 -0.834 64.533 1.00 17.97 226 LYS A CA 1
ATOM 1627 C C . LYS A 1 226 ? 35.824 -1.629 65.572 1.00 18.28 226 LYS A C 1
ATOM 1628 O O . LYS A 1 226 ? 37.052 -1.589 65.544 1.00 15.61 226 LYS A O 1
ATOM 1634 N N . LEU A 1 227 ? 35.126 -2.369 66.463 1.00 17.69 227 LEU A N 1
ATOM 1635 C CA . LEU A 1 227 ? 35.806 -3.161 67.482 1.00 18.19 227 LEU A CA 1
ATOM 1636 C C . LEU A 1 227 ? 36.409 -4.452 66.931 1.00 18.06 227 LEU A C 1
ATOM 1637 O O . LEU A 1 227 ? 37.168 -5.121 67.623 1.00 18.40 227 LEU A O 1
ATOM 1642 N N . LEU A 1 228 ? 36.065 -4.813 65.703 1.00 18.23 228 LEU A N 1
ATOM 1643 C CA . LEU A 1 228 ? 36.581 -6.068 65.172 1.00 18.15 228 LEU A CA 1
ATOM 1644 C C . LEU A 1 228 ? 38.099 -6.055 64.905 1.00 18.18 228 LEU A C 1
ATOM 1645 O O . LEU A 1 228 ? 38.647 -5.039 64.476 1.00 17.42 228 LEU A O 1
ATOM 1650 N N . VAL A 1 229 ? 38.761 -7.199 65.151 1.00 18.43 229 VAL A N 1
ATOM 1651 C CA . VAL A 1 229 ? 40.169 -7.416 64.780 1.00 18.56 229 VAL A CA 1
ATOM 1652 C C . VAL A 1 229 ? 40.323 -7.433 63.245 1.00 18.35 229 VAL A C 1
ATOM 1653 O O . VAL A 1 229 ? 39.735 -8.296 62.571 1.00 18.50 229 VAL A O 1
ATOM 1657 N N . GLY A 1 230 ? 41.081 -6.468 62.711 1.00 17.97 230 GLY A N 1
ATOM 1658 C CA . GLY A 1 230 ? 41.285 -6.333 61.234 1.00 16.71 230 GLY A CA 1
ATOM 1659 C C . GLY A 1 230 ? 40.643 -5.061 60.697 1.00 16.94 230 GLY A C 1
ATOM 1660 O O . GLY A 1 230 ? 41.059 -4.553 59.645 1.00 16.59 230 GLY A O 1
ATOM 1661 N N . VAL A 1 231 ? 39.631 -4.549 61.412 1.00 15.46 231 VAL A N 1
ATOM 1662 C CA . VAL A 1 231 ? 38.939 -3.360 60.938 1.00 15.08 231 VAL A CA 1
ATOM 1663 C C . VAL A 1 231 ? 39.740 -2.132 61.283 1.00 15.30 231 VAL A C 1
ATOM 1664 O O . VAL A 1 231 ? 40.070 -1.916 62.463 1.00 15.79 231 VAL A O 1
ATOM 1668 N N . VAL A 1 232 ? 40.076 -1.351 60.256 1.00 15.11 232 VAL A N 1
ATOM 1669 C CA . VAL A 1 232 ? 40.760 -0.050 60.444 1.00 15.19 232 VAL A CA 1
ATOM 1670 C C . VAL A 1 232 ? 39.736 1.107 60.689 1.00 16.21 232 VAL A C 1
ATOM 1671 O O . VAL A 1 232 ? 39.830 1.880 61.663 1.00 16.47 232 VAL A O 1
ATOM 1675 N N . GLU A 1 233 ? 38.760 1.233 59.794 1.00 16.24 233 GLU A N 1
ATOM 1676 C CA . GLU A 1 233 ? 37.738 2.253 59.939 1.00 17.67 233 GLU A CA 1
ATOM 1677 C C . GLU A 1 233 ? 36.525 1.845 59.118 1.00 17.48 233 GLU A C 1
ATOM 1678 O O . GLU A 1 233 ? 36.653 1.082 58.174 1.00 17.88 233 GLU A O 1
ATOM 1684 N N . THR A 1 234 ? 35.344 2.364 59.471 1.00 18.86 234 THR A N 1
ATOM 1685 C CA . THR A 1 234 ? 34.101 2.076 58.731 1.00 18.04 234 THR A CA 1
ATOM 1686 C C . THR A 1 234 ? 33.673 3.276 57.866 1.00 18.75 234 THR A C 1
ATOM 1687 O O . THR A 1 234 ? 34.010 4.432 58.182 1.00 18.06 234 THR A O 1
ATOM 1691 N N . GLY A 1 235 ? 32.912 2.999 56.808 1.00 17.46 235 GLY A N 1
ATOM 1692 C CA . GLY A 1 235 ? 32.240 4.046 56.034 1.00 17.92 235 GLY A CA 1
ATOM 1693 C C . GLY A 1 235 ? 30.996 4.631 56.683 1.00 17.78 235 GLY A C 1
ATOM 1694 O O . GLY A 1 235 ? 30.262 5.348 56.024 1.00 18.60 235 GLY A O 1
ATOM 1695 N N . LEU A 1 236 ? 30.762 4.356 57.971 1.00 17.85 236 LEU A N 1
ATOM 1696 C CA . LEU A 1 236 ? 29.620 4.945 58.696 1.00 17.59 236 LEU A CA 1
ATOM 1697 C C . LEU A 1 236 ? 30.057 6.176 59.440 1.00 17.62 236 LEU A C 1
ATOM 1698 O O . LEU A 1 236 ? 30.823 6.065 60.361 1.00 18.92 236 LEU A O 1
ATOM 1703 N N . PHE A 1 237 ? 29.563 7.350 59.035 1.00 17.95 237 PHE A N 1
ATOM 1704 C CA . PHE A 1 237 ? 29.944 8.624 59.637 1.00 18.37 237 PHE A CA 1
ATOM 1705 C C . PHE A 1 237 ? 28.792 9.042 60.541 1.00 19.81 237 PHE A C 1
ATOM 1706 O O . PHE A 1 237 ? 27.690 9.311 60.059 1.00 19.21 237 PHE A O 1
ATOM 1714 N N . ILE A 1 238 ? 29.047 9.093 61.845 1.00 19.43 238 ILE A N 1
ATOM 1715 C CA . ILE A 1 238 ? 27.978 9.105 62.803 1.00 20.69 238 ILE A CA 1
ATOM 1716 C C . ILE A 1 238 ? 28.044 10.402 63.634 1.00 21.11 238 ILE A C 1
ATOM 1717 O O . ILE A 1 238 ? 29.113 10.735 64.160 1.00 21.59 238 ILE A O 1
ATOM 1722 N N . ASP A 1 239 ? 26.936 11.149 63.713 1.00 21.34 239 ASP A N 1
ATOM 1723 C CA . ASP A 1 239 ? 26.904 12.400 64.512 1.00 22.78 239 ASP A CA 1
ATOM 1724 C C . ASP A 1 239 ? 28.048 13.351 64.119 1.00 21.84 239 ASP A C 1
ATOM 1725 O O . ASP A 1 239 ? 28.788 13.863 64.978 1.00 21.74 239 ASP A O 1
ATOM 1730 N N . ASN A 1 240 ? 28.226 13.527 62.809 1.00 21.56 240 ASN A N 1
ATOM 1731 C CA . ASN A 1 240 ? 29.398 14.265 62.286 1.00 21.42 240 ASN A CA 1
ATOM 1732 C C . ASN A 1 240 ? 28.881 15.390 61.417 1.00 20.90 240 ASN A C 1
ATOM 1733 O O . ASN A 1 240 ? 29.224 16.554 61.660 1.00 20.36 240 ASN A O 1
ATOM 1738 N N . ALA A 1 241 ? 28.067 15.047 60.410 1.00 20.94 241 ALA A N 1
ATOM 1739 C CA . ALA A 1 241 ? 27.521 16.038 59.491 1.00 22.29 241 ALA A CA 1
ATOM 1740 C C . ALA A 1 241 ? 26.516 16.934 60.230 1.00 23.55 241 ALA A C 1
ATOM 1741 O O . ALA A 1 241 ? 25.617 16.434 60.904 1.00 23.30 241 ALA A O 1
ATOM 1743 N N . SER A 1 242 ? 26.682 18.254 60.102 1.00 25.54 242 SER A N 1
ATOM 1744 C CA . SER A 1 242 ? 25.698 19.202 60.646 1.00 27.15 242 SER A CA 1
ATOM 1745 C C . SER A 1 242 ? 24.635 19.579 59.622 1.00 27.50 242 SER A C 1
ATOM 1746 O O . SER A 1 242 ? 23.521 19.903 60.015 1.00 29.17 242 SER A O 1
ATOM 1749 N N . LYS A 1 243 ? 24.943 19.494 58.312 1.00 26.64 243 LYS A N 1
ATOM 1750 C CA . LYS A 1 243 ? 23.952 19.751 57.253 1.00 25.67 243 LYS A CA 1
ATOM 1751 C C . LYS A 1 243 ? 24.338 18.944 56.037 1.00 25.16 243 LYS A C 1
ATOM 1752 O O . LYS A 1 243 ? 25.505 18.605 55.884 1.00 25.68 243 LYS A O 1
ATOM 1758 N N . ALA A 1 244 ? 23.372 18.680 55.171 1.00 24.34 244 ALA A N 1
ATOM 1759 C CA . ALA A 1 244 ? 23.582 18.067 53.869 1.00 25.36 244 ALA A CA 1
ATOM 1760 C C . ALA A 1 244 ? 22.764 18.806 52.825 1.00 26.81 244 ALA A C 1
ATOM 1761 O O . ALA A 1 244 ? 21.529 19.053 53.019 1.00 26.76 244 ALA A O 1
ATOM 1763 N N . TYR A 1 245 ? 23.434 19.166 51.728 1.00 26.49 245 TYR A N 1
ATOM 1764 C CA . TYR A 1 245 ? 22.807 19.837 50.611 1.00 26.70 245 TYR A CA 1
ATOM 1765 C C . TYR A 1 245 ? 22.631 18.852 49.466 1.00 29.43 245 TYR A C 1
ATOM 1766 O O . TYR A 1 245 ? 23.584 18.123 49.093 1.00 29.79 245 TYR A O 1
ATOM 1775 N N . PHE A 1 246 ? 21.417 18.820 48.902 1.00 29.83 246 PHE A N 1
ATOM 1776 C CA . PHE A 1 246 ? 21.099 17.912 47.829 1.00 31.34 246 PHE A CA 1
ATOM 1777 C C . PHE A 1 246 ? 20.633 18.656 46.603 1.00 33.32 246 PHE A C 1
ATOM 1778 O O . PHE A 1 246 ? 19.622 19.358 46.643 1.00 33.67 246 PHE A O 1
ATOM 1786 N N . GLY A 1 247 ? 21.363 18.468 45.515 1.00 35.02 247 GLY A N 1
ATOM 1787 C CA . GLY A 1 247 ? 21.022 19.049 44.226 1.00 38.65 247 GLY A CA 1
ATOM 1788 C C . GLY A 1 247 ? 19.983 18.246 43.465 1.00 41.12 247 GLY A C 1
ATOM 1789 O O . GLY A 1 247 ? 20.045 17.014 43.403 1.00 40.31 247 GLY A O 1
ATOM 1790 N N . ASN A 1 248 ? 19.021 18.968 42.900 1.00 44.57 248 ASN A N 1
ATOM 1791 C CA . ASN A 1 248 ? 18.119 18.437 41.872 1.00 48.07 248 ASN A 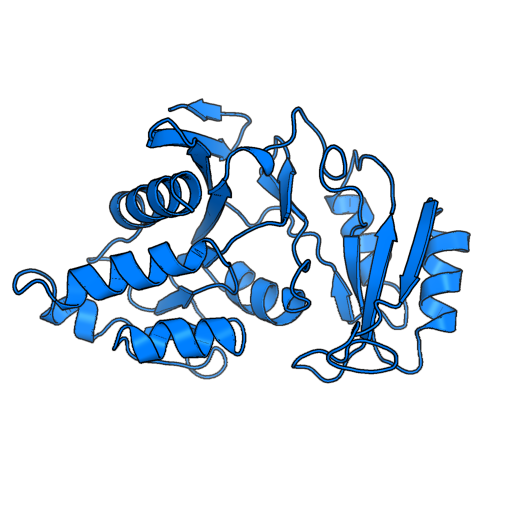CA 1
ATOM 1792 C C . ASN A 1 248 ? 18.533 18.910 40.481 1.00 50.15 248 ASN A C 1
ATOM 1793 O O . ASN A 1 248 ? 19.136 19.995 40.328 1.00 50.85 248 ASN A O 1
ATOM 1798 N N . SER A 1 249 ? 18.235 18.089 39.475 1.00 52.84 249 SER A N 1
ATOM 1799 C CA . SER A 1 249 ? 18.500 18.435 38.058 1.00 55.66 249 SER A CA 1
ATOM 1800 C C . SER A 1 249 ? 17.864 19.779 37.702 1.00 56.82 249 SER A C 1
ATOM 1801 O O . SER A 1 249 ? 18.492 20.627 37.038 1.00 57.12 249 SER A O 1
ATOM 1804 N N . ASP A 1 250 ? 16.625 19.945 38.192 1.00 57.88 250 ASP A N 1
ATOM 1805 C CA . ASP A 1 250 ? 15.775 21.122 37.999 1.00 58.64 250 ASP A CA 1
ATOM 1806 C C . ASP A 1 250 ? 16.342 22.394 38.641 1.00 58.77 250 ASP A C 1
ATOM 1807 O O . ASP A 1 250 ? 15.636 23.408 38.767 1.00 59.57 250 ASP A O 1
ATOM 1812 N N . GLY A 1 251 ? 17.618 22.337 39.028 1.00 58.07 251 GLY A N 1
ATOM 1813 C CA . GLY A 1 251 ? 18.328 23.490 39.594 1.00 56.62 251 GLY A CA 1
ATOM 1814 C C . GLY A 1 251 ? 18.087 23.742 41.077 1.00 55.08 251 GLY A C 1
ATOM 1815 O O . GLY A 1 251 ? 18.915 24.403 41.724 1.00 55.24 251 GLY A O 1
ATOM 1816 N N . SER A 1 252 ? 16.958 23.243 41.604 1.00 53.07 252 SER A N 1
ATOM 1817 C CA . SER A 1 252 ? 16.613 23.383 43.040 1.00 51.38 252 SER A CA 1
ATOM 1818 C C . SER A 1 252 ? 17.570 22.613 43.985 1.00 49.93 252 SER A C 1
ATOM 1819 O O . SER A 1 252 ? 18.232 21.660 43.568 1.00 49.74 252 SER A O 1
ATOM 1822 N N . VAL A 1 253 ? 17.599 23.032 45.253 1.00 48.25 253 VAL A N 1
ATOM 1823 C CA . VAL A 1 253 ? 18.491 22.481 46.267 1.00 46.46 253 VAL A CA 1
ATOM 1824 C C . VAL A 1 253 ? 17.736 22.291 47.567 1.00 45.75 253 VAL A C 1
ATOM 1825 O O . VAL A 1 253 ? 17.159 23.238 48.093 1.00 46.74 253 VAL A O 1
ATOM 1829 N N . GLU A 1 254 ? 17.732 21.062 48.071 1.00 43.92 254 GLU A N 1
ATOM 1830 C CA . GLU A 1 254 ? 17.132 20.750 49.358 1.00 43.57 254 GLU A CA 1
ATOM 1831 C C . GLU A 1 254 ? 18.218 20.576 50.433 1.00 41.78 254 GLU A C 1
ATOM 1832 O O . GLU A 1 254 ? 19.339 20.132 50.152 1.00 41.38 254 GLU A O 1
ATOM 1838 N N . VAL A 1 255 ? 17.888 20.957 51.657 1.00 39.61 255 VAL A N 1
ATOM 1839 C CA . VAL A 1 255 ? 18.841 20.940 52.754 1.00 38.42 255 VAL A CA 1
ATOM 1840 C C . VAL A 1 255 ? 18.259 20.124 53.896 1.00 38.11 255 VAL A C 1
ATOM 1841 O O . VAL A 1 255 ? 17.093 20.323 54.265 1.00 36.96 255 VAL A O 1
ATOM 1845 N N . THR A 1 256 ? 19.052 19.195 54.427 1.00 36.68 256 THR A N 1
ATOM 1846 C CA . THR A 1 256 ? 18.696 18.500 55.657 1.00 36.53 256 THR A CA 1
ATOM 1847 C C . THR A 1 256 ? 19.579 19.001 56.795 1.00 36.75 256 THR A C 1
ATOM 1848 O O . THR A 1 256 ? 20.796 19.117 56.672 1.00 36.16 256 THR A O 1
ATOM 1852 N N . GLU A 1 257 ? 18.957 19.306 57.912 1.00 38.30 257 GLU A N 1
ATOM 1853 C CA . GLU A 1 257 ? 19.671 19.764 59.083 1.00 39.86 257 GLU A CA 1
ATOM 1854 C C . GLU A 1 257 ? 19.370 18.818 60.223 1.00 41.07 257 GLU A C 1
ATOM 1855 O O . GLU A 1 257 ? 18.602 17.858 60.068 1.00 40.49 257 GLU A O 1
ATOM 1861 N N . LYS A 1 258 ? 19.976 19.088 61.372 1.00 43.60 258 LYS A N 1
ATOM 1862 C CA . LYS A 1 258 ? 19.733 18.298 62.578 1.00 47.26 258 LYS A CA 1
ATOM 1863 C C . LYS A 1 258 ? 18.254 18.334 63.019 1.00 47.84 258 LYS A C 1
ATOM 1864 O O . LYS A 1 258 ? 17.498 19.254 62.665 1.00 47.66 258 LYS A O 1
ATOM 1870 N N . HIS A 1 259 ? 17.855 17.322 63.787 1.00 49.61 259 HIS A N 1
ATOM 1871 C CA . HIS A 1 259 ? 16.501 17.222 64.360 1.00 51.44 259 HIS A CA 1
ATOM 1872 C C . HIS A 1 259 ? 15.391 17.076 63.309 1.00 52.21 259 HIS A C 1
ATOM 1873 O O . HIS A 1 259 ? 14.268 17.583 63.502 1.00 52.45 259 HIS A O 1
ATOM 1880 N N . HIS A 1 260 ? 15.699 16.383 62.214 1.00 52.17 260 HIS A N 1
ATOM 1881 C CA . HIS A 1 260 ? 14.712 16.078 61.175 1.00 53.16 260 HIS A CA 1
ATOM 1882 C C . HIS A 1 260 ? 14.197 17.330 60.420 1.00 52.62 260 HIS A C 1
ATOM 1883 O O . HIS A 1 260 ? 13.184 17.262 59.716 1.00 52.74 260 HIS A O 1
ATOM 1890 N N . HIS A 1 261 ? 14.872 18.466 60.579 1.00 51.61 261 HIS A N 1
ATOM 1891 C CA . HIS A 1 261 ? 14.473 19.691 59.869 1.00 51.45 261 HIS A CA 1
ATOM 1892 C C . HIS A 1 261 ? 15.036 19.766 58.456 1.00 50.78 261 HIS A C 1
ATOM 1893 O O . HIS A 1 261 ? 16.242 19.638 58.251 1.00 50.69 261 HIS A O 1
ATOM 1900 N N . HIS A 1 262 ? 14.143 19.950 57.490 1.00 49.47 262 HIS A N 1
ATOM 1901 C CA . HIS A 1 262 ? 14.502 19.964 56.080 1.00 49.61 262 HIS A CA 1
ATOM 1902 C C . HIS A 1 262 ? 13.771 21.105 55.368 1.00 48.79 262 HIS A C 1
ATOM 1903 O O . HIS A 1 262 ? 12.628 21.428 55.722 1.00 47.84 262 HIS A O 1
ATOM 1910 N N . HIS A 1 263 ? 14.449 21.720 54.396 1.00 47.39 263 HIS A N 1
ATOM 1911 C CA . HIS A 1 263 ? 13.899 22.834 53.644 1.00 47.19 263 HIS A CA 1
ATOM 1912 C C . HIS A 1 263 ? 14.544 22.961 52.276 1.00 46.78 263 HIS A C 1
ATOM 1913 O O . HIS A 1 263 ? 15.532 22.296 51.986 1.00 46.22 263 HIS A O 1
ATOM 1920 N N . HIS A 1 264 ? 13.969 23.809 51.436 1.00 47.03 264 HIS A N 1
ATOM 1921 C CA . HIS A 1 264 ? 14.546 24.129 50.133 1.00 48.33 264 HIS A CA 1
ATOM 1922 C C . HIS A 1 264 ? 15.470 25.325 50.227 1.00 49.01 264 HIS A C 1
ATOM 1923 O O . HIS A 1 264 ? 15.781 25.873 49.155 1.00 49.30 264 HIS A O 1
#

Foldseek 3Di:
DLQLLLQQLCQCVVPPDLVQFAEEEQEPDPSSLNNLVNLLVLCVPPVRVVSSQRREYEYLDDVRQVSCVVSVGHYDYCVVVVQHAEYEYEFQAAFLQRKTAHCPVPSLPSRQSRLQSYPAYEYEEAPLRYDPHFPCRNNVQAKKFWFAAVCQVVLQCCCCPPVVFPDKDWDADPPVHGGFDQHPVRTTIMGTHRHTDPCLVVVQVVSCPDHGTDHISIHPPRHQKYWHTDSVSDIKMRGHPSDIDD

Nearest PDB structures (foldseek):
  1xtz-assembly1_A  TM=1.004E+00  e=1.509E-59  Saccharomyces cerevisiae
  4gmk-assembly1_B  TM=9.471E-01  e=6.585E-25  Ligilactobacillus salivarius UCC118
  2f8m-assembly1_B  TM=9.183E-01  e=4.132E-24  Plasmodium falciparum 3D7
  6j1k-assembly1_B  TM=9.195E-01  e=6.935E-23  Ochrobactrum sp.
  6zxt-assembly1_A  TM=9.240E-01  e=1.627E-22  Chlamydomonas reinhardtii

B-factor: mean 30.34, std 11.41, range [12.08, 92.19]

GO terms:
  GO:0004751 ribose-5-phosphate isomerase activity (F, IMP)
  GO:0005634 nucleus (C, HDA)
  GO:0005737 cytoplasm (C, HDA)
  GO:0006098 pentose-phosphate shunt (P, IMP)
  GO:0008615 pyridoxine biosynthetic process (P, IMP)

Radius of gyration: 17.79 Å; Cα contacts (8 Å, |Δi|>4): 600; chains: 1; bounding box: 37×56×33 Å

CATH classification: 3.40.50.1360 (+1 more: 3.30.70.260)

Secondary structure (DSSP, 8-state):
-HHHHHHHHHHHHHH--TTT--EEEE---SSTHHHHHHHHHHHTSTTTHHHHTT-EEEESSHHHHHHHHHTT-EE--TTT--SEEEEEE--SEE-TTS-EE--TTS-HHHHHHHHTTEEEEEEEEEGGGB-SSSBTSS--S-EEEEE-GGGHHHHHHHHHHTS--SEEEEPEETTTEEEE---TTS-EEEEEE-SSBS-HHHHHHHHHTSTTEEEESEE-S--SEEEEE-TTS-EEEEESTT-EE-

Sequence (246 aa):
EDAKRAAAYRAVDENLKFDDHKIIGIGSGSTVVYVAERIGQYLHDPKFYEVASKFICIPTGFQSRNLILDNKLQLGSIEQYPRIDIAFDGADEVDENLQLIKGGGACLFQEKLVSTSAKTFIVVADSRKKSPKHLGKNWRQGVPIEIVPSSYVRVKNDLLEQLHAEKVDIRQGGSAKAGPVVTDNNNFIIDADFGEISDPRKLHREIKLLVGVVETGLFIDNASKAYFGNSDGSVEVTEKHHHHHH

Solvent-accessible surface area: 11706 Å² total; per-residue (Å²): 118,84,8,31,135,25,0,0,36,65,0,0,63,87,13,9,122,39,146,100,24,114,21,0,0,0,0,20,14,72,5,0,51,32,0,0,61,57,0,3,70,35,19,147,44,128,152,57,108,105,70,1,30,119,2,20,0,0,24,2,6,141,124,0,116,91,25,0,74,87,24,151,6,89,59,9,43,26,148,127,61,64,183,0,18,0,2,1,3,6,7,26,2,1,9,58,80,3,6,0,2,8,4,29,65,13,27,0,57,51,10,21,67,3,1,84,34,17,148,42,2,0,0,0,0,12,42,161,34,75,6,101,100,44,0,3,91,83,51,108,108,5,1,0,0,0,0,67,43,109,13,96,86,118,0,72,60,12,0,67,121,111,32,139,10,123,131,5,65,29,48,104,19,58,133,105,85,96,28,35,28,72,10,63,46,110,17,30,0,0,23,0,20,28,12,91,9,92,68,12,125,120,18,33,153,53,0,85,139,24,100,12,16,43,15,0,0,0,1,36,98,28,9,31,50,0,1,1,0,18,86,120,49,50,13,47,1,11,50,124,137,96,115,134,81,152

InterPro domains:
  IPR004788 Ribose 5-phosphate isomerase, type A [PF06026] (74-251)
  IPR004788 Ribose 5-phosphate isomerase, type A [PTHR11934] (11-257)
  IPR004788 Ribose 5-phosphate isomerase, type A [TIGR00021] (23-252)
  IPR004788 Ribose 5-phosphate isomerase, type A [cd01398] (21-248)
  IPR037171 NagB/RpiA transferase-like [SSF100950] (19-174)

Organ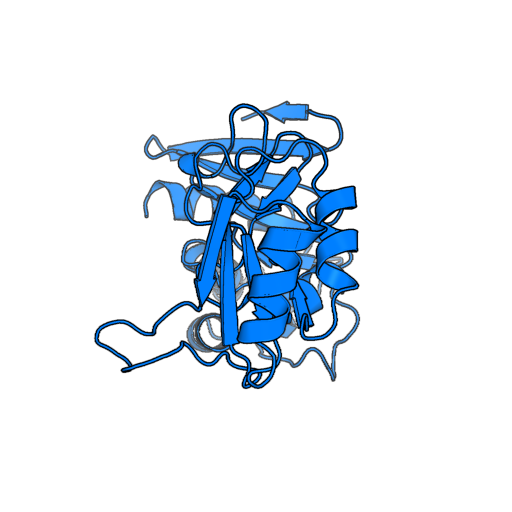ism: Saccharomyces cerevisiae (strain ATCC 204508 / S288c) (NCBI:txid559292)